Protein AF-K1QU41-F1 (afdb_monomer_lite)

Structure (mmCIF, N/CA/C/O backbone):
data_AF-K1QU41-F1
#
_entry.id   AF-K1QU41-F1
#
loop_
_atom_site.group_PDB
_atom_site.id
_atom_site.type_symbol
_atom_site.label_atom_id
_atom_site.label_alt_id
_atom_site.label_comp_id
_atom_site.label_asym_id
_atom_site.label_entity_id
_atom_site.label_seq_id
_atom_site.pdbx_PDB_ins_code
_atom_site.Cartn_x
_atom_site.Cartn_y
_atom_site.Cartn_z
_atom_site.occupancy
_atom_site.B_iso_or_equiv
_atom_site.auth_seq_id
_atom_site.auth_comp_id
_atom_site.auth_asym_id
_atom_site.auth_atom_id
_atom_site.pdbx_PDB_model_num
ATOM 1 N N . MET A 1 1 ? 0.276 20.789 6.785 1.00 64.00 1 MET A N 1
ATOM 2 C CA . MET A 1 1 ? -0.436 20.875 5.484 1.00 64.00 1 MET A CA 1
ATOM 3 C C . MET A 1 1 ? -1.407 19.709 5.267 1.00 64.00 1 MET A C 1
ATOM 5 O O . MET A 1 1 ? -2.580 19.974 5.054 1.00 64.00 1 MET A O 1
ATOM 9 N N . PHE A 1 2 ? -0.975 18.443 5.368 1.00 81.50 2 PHE A N 1
ATOM 10 C CA . PHE A 1 2 ? -1.852 17.277 5.140 1.00 81.50 2 PHE A CA 1
ATOM 11 C C . PHE A 1 2 ? -2.990 17.113 6.156 1.00 81.50 2 PHE A C 1
ATOM 13 O O . PHE A 1 2 ? -4.120 16.889 5.744 1.00 81.50 2 PHE A O 1
ATOM 20 N N . ALA A 1 3 ? -2.728 17.302 7.455 1.00 82.81 3 ALA A N 1
ATOM 21 C CA . ALA A 1 3 ? -3.775 17.248 8.484 1.00 82.81 3 ALA A CA 1
ATOM 22 C C . ALA A 1 3 ? -4.926 18.229 8.196 1.00 82.81 3 ALA A C 1
ATOM 24 O O . ALA A 1 3 ? -6.091 17.879 8.346 1.00 82.81 3 ALA A O 1
ATOM 25 N N . LYS A 1 4 ? -4.600 19.438 7.717 1.00 87.44 4 LYS A N 1
ATOM 26 C CA . LYS A 1 4 ? -5.598 20.438 7.320 1.00 87.44 4 LYS A CA 1
ATOM 27 C C . LYS A 1 4 ? -6.462 19.930 6.163 1.00 87.44 4 LYS A C 1
ATOM 29 O O . LYS A 1 4 ? -7.673 19.988 6.280 1.00 87.44 4 LYS A O 1
ATOM 34 N N . LYS A 1 5 ? -5.848 19.363 5.115 1.00 90.12 5 LYS A N 1
ATOM 35 C CA . LYS A 1 5 ? -6.574 18.776 3.974 1.00 90.12 5 LYS A CA 1
ATOM 36 C C . LYS A 1 5 ? -7.499 17.630 4.378 1.00 90.12 5 LYS A C 1
ATOM 38 O O . LYS A 1 5 ? -8.619 17.559 3.897 1.00 90.12 5 LYS A O 1
ATOM 43 N N . LEU A 1 6 ? -7.055 16.740 5.266 1.00 91.50 6 LEU A N 1
ATOM 44 C CA . LEU A 1 6 ? -7.913 15.657 5.766 1.00 91.50 6 LEU A CA 1
ATOM 45 C C . LEU A 1 6 ? -9.138 16.215 6.503 1.00 91.50 6 LEU A C 1
ATOM 47 O O . LEU A 1 6 ? -10.245 15.717 6.320 1.00 91.50 6 LEU A O 1
ATOM 51 N N . ASN A 1 7 ? -8.952 17.296 7.262 1.00 94.06 7 ASN A N 1
ATOM 52 C CA . ASN A 1 7 ? -10.031 17.969 7.979 1.00 94.06 7 ASN A CA 1
ATOM 53 C C . ASN A 1 7 ? -10.948 18.838 7.093 1.00 94.06 7 ASN A C 1
ATOM 55 O O . ASN A 1 7 ? -11.958 19.329 7.588 1.00 94.06 7 ASN A O 1
ATOM 59 N N . GLU A 1 8 ? -10.648 19.027 5.800 1.00 93.81 8 GLU A N 1
ATOM 60 C CA . GLU A 1 8 ? -11.512 19.801 4.889 1.00 93.81 8 GLU A CA 1
ATOM 61 C C . GLU A 1 8 ? -12.852 19.096 4.620 1.00 93.81 8 GLU A C 1
ATOM 63 O O . GLU A 1 8 ? -13.856 19.776 4.426 1.00 93.81 8 GLU A O 1
ATOM 68 N N . ARG A 1 9 ? -12.894 17.752 4.635 1.00 91.19 9 ARG A N 1
ATOM 69 C CA . ARG A 1 9 ? -14.149 16.990 4.464 1.00 91.19 9 ARG A CA 1
ATOM 70 C C . ARG A 1 9 ? -15.004 17.028 5.733 1.00 91.19 9 ARG A C 1
ATOM 72 O O . ARG A 1 9 ? -16.208 17.242 5.652 1.00 91.19 9 ARG A O 1
ATOM 79 N N . PHE A 1 10 ? -14.388 16.787 6.888 1.00 94.31 10 PHE A N 1
ATOM 80 C CA . PHE A 1 10 ? -15.000 16.897 8.212 1.00 94.31 10 PHE A CA 1
ATOM 81 C C . PHE A 1 10 ? -13.906 17.024 9.281 1.00 94.31 10 PHE A C 1
ATOM 83 O O . PHE A 1 10 ? -12.798 16.505 9.127 1.00 94.31 10 PHE A O 1
ATOM 90 N N . ASP A 1 11 ? -14.229 17.700 10.379 1.00 95.44 11 ASP A N 1
ATOM 91 C CA . ASP A 1 11 ? -13.316 17.909 11.504 1.00 95.44 11 ASP A CA 1
ATOM 92 C C . ASP A 1 11 ? -13.184 16.623 12.337 1.00 95.44 11 ASP A C 1
ATOM 94 O O . ASP A 1 11 ? -14.106 16.222 13.046 1.00 95.44 11 ASP A O 1
ATOM 98 N N . HIS A 1 12 ? -12.031 15.964 12.259 1.00 96.44 12 HIS A N 1
ATOM 99 C CA . HIS A 1 12 ? -11.782 14.682 12.912 1.00 96.44 12 HIS A CA 1
ATOM 100 C C . HIS A 1 12 ? -11.822 14.790 14.439 1.00 96.44 12 HIS A C 1
ATOM 102 O O . HIS A 1 12 ? -12.165 13.808 15.096 1.00 96.44 12 HIS A O 1
ATOM 108 N N . ALA A 1 13 ? -11.511 15.953 15.022 1.00 95.19 13 ALA A N 1
ATOM 109 C CA . ALA A 1 13 ? -11.584 16.141 16.469 1.00 95.19 13 ALA A CA 1
ATOM 110 C C . ALA A 1 13 ? -13.043 16.193 16.937 1.00 95.19 13 ALA A C 1
ATOM 112 O O . ALA A 1 13 ? -13.399 15.524 17.905 1.00 95.19 13 ALA A O 1
ATOM 113 N N . LYS A 1 14 ? -13.913 16.899 16.200 1.00 95.69 14 LYS A N 1
ATOM 114 C CA . LYS A 1 14 ? -15.359 16.946 16.494 1.00 95.69 14 LYS A CA 1
ATOM 115 C C . LYS A 1 14 ? -16.046 15.588 16.365 1.00 95.69 14 LYS A C 1
ATOM 117 O O . LYS A 1 14 ? -17.037 15.347 17.040 1.00 95.69 14 LYS A O 1
ATOM 122 N N . TYR A 1 15 ? -15.524 14.721 15.502 1.00 96.50 15 TYR A N 1
ATOM 123 C CA . TYR A 1 15 ? -16.049 13.374 15.268 1.00 96.50 15 TYR A CA 1
ATOM 124 C C . TYR A 1 15 ? -15.383 12.305 16.152 1.00 96.50 15 TYR A C 1
ATOM 126 O O . TYR A 1 15 ? -15.644 11.120 15.959 1.00 96.50 15 TYR A O 1
ATOM 134 N N . SER A 1 16 ? -14.517 12.695 17.098 1.00 95.19 16 SER A N 1
ATOM 135 C CA . SER A 1 16 ? -13.773 11.772 17.974 1.00 95.19 16 SER A CA 1
ATOM 136 C C . SER A 1 16 ? -12.881 10.769 17.218 1.00 95.19 16 SER A C 1
ATOM 138 O O . SER A 1 16 ? -12.652 9.658 17.683 1.00 95.19 16 SER A O 1
ATOM 140 N N . LEU A 1 17 ? -12.360 11.158 16.049 1.00 95.62 17 LEU A N 1
ATOM 141 C CA . LEU A 1 17 ? -11.517 10.331 15.170 1.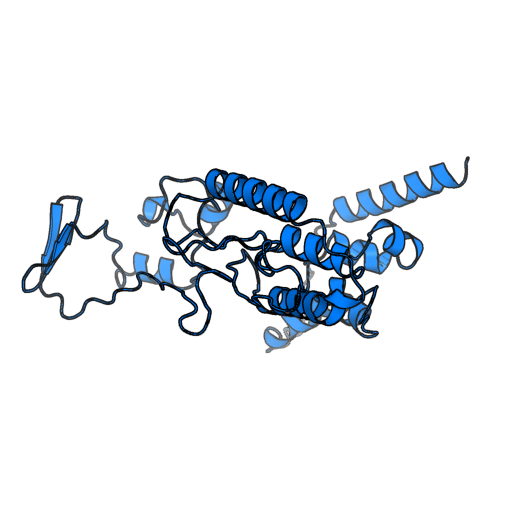00 95.62 17 LEU A CA 1
ATOM 142 C C . LEU A 1 17 ? -10.071 10.837 15.046 1.00 95.62 17 LEU A C 1
ATOM 144 O O . LEU A 1 17 ? -9.269 10.224 14.343 1.00 95.62 17 LEU A O 1
ATOM 148 N N . GLN A 1 18 ? -9.728 11.967 15.669 1.00 94.50 18 GLN A N 1
ATOM 149 C CA . GLN A 1 18 ? -8.396 12.563 15.564 1.00 94.50 18 GLN A CA 1
ATOM 150 C C . GLN A 1 18 ? -7.341 11.657 16.231 1.00 94.50 18 GLN A C 1
ATOM 152 O O . GLN A 1 18 ? -7.378 11.492 17.451 1.00 94.50 18 GLN A O 1
ATOM 157 N N . PRO A 1 19 ? -6.371 11.100 15.478 1.00 92.50 19 PRO A N 1
ATOM 158 C CA . PRO A 1 19 ? -5.297 10.317 16.076 1.00 92.50 19 PRO A CA 1
ATOM 159 C C . PRO A 1 19 ? -4.323 11.203 16.860 1.00 92.50 19 PRO A C 1
ATOM 161 O O . PRO A 1 19 ? -4.157 12.390 16.558 1.00 92.50 19 PRO A O 1
ATOM 164 N N . ASN A 1 20 ? -3.617 10.587 17.811 1.00 90.94 20 ASN A N 1
ATOM 165 C CA . ASN A 1 20 ? -2.523 11.190 18.582 1.00 90.94 20 ASN A CA 1
ATOM 166 C C . ASN A 1 20 ? -1.149 11.094 17.883 1.00 90.94 20 ASN A C 1
ATOM 168 O O . ASN A 1 20 ? -0.126 11.425 18.476 1.00 90.94 20 ASN A O 1
ATOM 172 N N . PHE A 1 21 ? -1.119 10.652 16.626 1.00 90.31 21 PHE A N 1
ATOM 173 C CA . PHE A 1 21 ? 0.076 10.546 15.794 1.00 90.31 21 PHE A CA 1
ATOM 174 C C . PHE A 1 21 ? -0.102 11.321 14.476 1.00 90.31 21 PHE A C 1
ATOM 176 O O . PHE A 1 21 ? -1.233 11.612 14.069 1.00 90.31 21 PHE A O 1
ATOM 183 N N . PRO A 1 22 ? 0.995 11.670 13.779 1.00 89.44 22 PRO A N 1
ATOM 184 C CA . PRO A 1 22 ? 0.923 12.415 12.527 1.00 89.44 22 PRO A CA 1
ATOM 185 C C . PRO A 1 22 ? 0.156 11.670 11.417 1.00 89.44 22 PRO A C 1
ATOM 187 O O . PRO A 1 22 ? 0.167 10.437 11.363 1.00 89.44 22 PRO A O 1
ATOM 190 N N . PRO A 1 23 ? -0.465 12.393 10.464 1.00 87.31 23 PRO A N 1
ATOM 191 C CA . PRO A 1 23 ? -1.052 11.772 9.280 1.00 87.31 23 PRO A CA 1
ATOM 192 C C . PRO A 1 23 ? -0.052 10.878 8.539 1.00 87.31 23 PRO A C 1
ATOM 194 O O . PRO A 1 23 ? 1.110 11.245 8.384 1.00 87.31 23 PRO A O 1
ATOM 197 N N . PHE A 1 24 ? -0.532 9.741 8.030 1.00 84.69 24 PHE A N 1
ATOM 198 C CA . PHE A 1 24 ? 0.249 8.736 7.290 1.00 84.69 24 PHE A CA 1
ATOM 199 C C . PHE A 1 24 ? 1.318 7.975 8.090 1.00 84.69 24 PHE A C 1
ATOM 201 O O . PHE A 1 24 ? 2.000 7.132 7.510 1.00 84.69 24 PHE A O 1
ATOM 208 N N . SER A 1 25 ? 1.411 8.175 9.410 1.00 87.94 25 SER A N 1
ATOM 209 C CA . SER A 1 25 ? 2.101 7.237 10.314 1.00 87.94 25 SER A CA 1
ATOM 210 C C . SER A 1 25 ? 1.285 5.963 10.590 1.00 87.94 25 SER A C 1
ATOM 212 O O . SER A 1 25 ? 1.736 5.052 11.275 1.00 87.94 25 SER A O 1
ATOM 214 N N . SER A 1 26 ? 0.080 5.878 10.033 1.00 88.56 26 SER A N 1
ATOM 215 C CA . SER A 1 26 ? -0.764 4.688 9.951 1.00 88.56 26 SER A CA 1
ATOM 216 C C . SER A 1 26 ? -1.559 4.755 8.644 1.00 88.56 26 SER A C 1
ATOM 218 O O . SER A 1 26 ? -1.725 5.841 8.071 1.00 88.56 26 SER A O 1
ATOM 220 N N . HIS A 1 27 ? -2.050 3.614 8.159 1.00 88.38 27 HIS A N 1
ATOM 221 C CA . HIS A 1 27 ? -2.910 3.593 6.978 1.00 88.38 27 HIS A CA 1
ATOM 222 C C . HIS A 1 27 ? -4.232 4.326 7.253 1.00 88.38 27 HIS A C 1
ATOM 224 O O . HIS A 1 27 ? -4.910 4.010 8.235 1.00 88.38 27 HIS A O 1
ATOM 230 N N . PRO A 1 28 ? -4.637 5.280 6.393 1.00 90.38 28 PRO A N 1
ATOM 231 C CA . PRO A 1 28 ? -5.931 5.928 6.533 1.00 90.38 28 PRO A CA 1
ATOM 232 C C . PRO A 1 28 ? -7.062 4.938 6.237 1.00 90.38 28 PRO A C 1
ATOM 234 O O . PRO A 1 28 ? -6.938 4.064 5.378 1.00 90.38 28 PRO A O 1
ATOM 237 N N . THR A 1 29 ? -8.189 5.112 6.923 1.00 92.06 29 THR A N 1
ATOM 238 C CA . THR A 1 29 ? -9.423 4.389 6.596 1.00 92.06 29 THR A CA 1
ATOM 239 C C . THR A 1 29 ? -10.115 5.086 5.431 1.00 92.06 29 THR A C 1
ATOM 241 O O . THR A 1 29 ? -10.298 6.302 5.459 1.00 92.06 29 THR A O 1
ATOM 244 N N . ILE A 1 30 ? -10.509 4.320 4.415 1.00 92.88 30 ILE A N 1
ATOM 245 C CA . ILE A 1 30 ? -11.271 4.817 3.268 1.00 92.88 30 ILE A CA 1
ATOM 246 C C . ILE A 1 30 ? -12.718 4.364 3.441 1.00 92.88 30 ILE A C 1
ATOM 248 O O . ILE A 1 30 ? -13.012 3.174 3.346 1.00 92.88 30 ILE A O 1
ATOM 252 N N . ASN A 1 31 ? -13.605 5.305 3.759 1.00 96.06 31 ASN A N 1
ATOM 253 C CA . ASN A 1 31 ? -15.030 5.049 3.927 1.00 96.06 31 ASN A CA 1
ATOM 254 C C . ASN A 1 31 ? -15.815 6.336 3.646 1.00 96.06 31 ASN A C 1
ATOM 256 O O . ASN A 1 31 ? -15.535 7.371 4.254 1.00 96.06 31 ASN A O 1
ATOM 260 N N . ASP A 1 32 ? -16.777 6.273 2.726 1.00 96.38 32 ASP A N 1
ATOM 261 C CA . ASP A 1 32 ? -17.542 7.452 2.319 1.00 96.38 32 ASP A CA 1
ATOM 262 C C . ASP A 1 32 ? -18.729 7.772 3.231 1.00 96.38 32 ASP A C 1
ATOM 264 O O . ASP A 1 32 ? -19.139 8.934 3.312 1.00 96.38 32 ASP A O 1
ATOM 268 N N . ASP A 1 33 ? -19.218 6.775 3.967 1.00 97.12 33 ASP A N 1
ATOM 269 C CA . ASP A 1 33 ? -20.430 6.866 4.776 1.00 97.12 33 ASP A CA 1
ATOM 270 C C . ASP A 1 33 ? -20.147 7.152 6.250 1.00 97.12 33 ASP A C 1
ATOM 272 O O . ASP A 1 33 ? -20.996 7.721 6.935 1.00 97.12 33 ASP A O 1
ATOM 276 N N . LEU A 1 34 ? -18.968 6.777 6.756 1.00 96.75 34 LEU A N 1
ATOM 277 C CA . LEU A 1 34 ? -18.646 6.819 8.185 1.00 96.75 34 LEU A CA 1
ATOM 278 C C . LEU A 1 34 ? -18.975 8.173 8.843 1.00 96.75 34 LEU A C 1
ATOM 280 O O . LEU A 1 34 ? -19.680 8.156 9.854 1.00 96.75 34 LEU A O 1
ATOM 284 N N . PRO A 1 35 ? -18.579 9.341 8.293 1.00 96.44 35 PRO A N 1
ATOM 285 C CA . PRO A 1 35 ? -18.944 10.624 8.895 1.00 96.44 35 PRO A CA 1
ATOM 286 C C . PRO A 1 35 ? -20.466 10.820 8.970 1.00 96.44 35 PRO A C 1
ATOM 288 O O . PRO A 1 35 ? -20.994 11.192 10.016 1.00 96.44 35 PRO A O 1
ATOM 291 N N . ASN A 1 36 ? -21.197 10.480 7.904 1.00 97.12 36 ASN A N 1
ATOM 292 C CA . ASN A 1 36 ? -22.656 10.605 7.869 1.00 97.12 36 ASN A CA 1
ATOM 293 C C . ASN A 1 36 ? -23.336 9.686 8.894 1.00 97.12 36 ASN A C 1
ATOM 295 O O . ASN A 1 36 ? -24.328 10.069 9.511 1.00 97.12 36 ASN A O 1
ATOM 299 N N . ARG A 1 37 ? -22.792 8.484 9.111 1.00 98.06 37 ARG A N 1
ATOM 300 C CA . ARG A 1 37 ? -23.313 7.527 10.099 1.00 98.06 37 ARG A CA 1
ATOM 301 C C . ARG A 1 37 ? -23.027 7.956 11.540 1.00 98.06 37 ARG A C 1
ATOM 303 O O . ARG A 1 37 ? -23.833 7.646 12.417 1.00 98.06 37 ARG A O 1
ATOM 310 N N . ILE A 1 38 ? -21.931 8.681 11.777 1.00 98.00 38 ILE A N 1
ATOM 311 C CA . ILE A 1 38 ? -21.617 9.267 13.088 1.00 98.00 38 ILE A CA 1
ATOM 312 C C . ILE A 1 38 ? -22.579 10.415 13.403 1.00 98.00 38 ILE A C 1
ATOM 314 O O . ILE A 1 38 ? -23.226 10.399 14.447 1.00 98.00 38 ILE A O 1
ATOM 318 N N . ILE A 1 39 ? -22.730 11.388 12.496 1.00 96.75 39 ILE A N 1
ATOM 319 C CA . ILE A 1 39 ? -23.550 12.581 12.768 1.00 96.75 39 ILE A CA 1
ATOM 320 C C . ILE A 1 39 ? -25.044 12.259 12.921 1.00 96.75 39 ILE A C 1
ATOM 322 O O . ILE A 1 39 ? -25.728 12.917 13.699 1.00 96.75 39 ILE A O 1
ATOM 326 N N . CYS A 1 40 ? -25.559 11.226 12.242 1.00 97.44 40 CYS A N 1
ATOM 327 C CA . CYS A 1 40 ? -26.944 10.780 12.427 1.00 97.44 40 CYS A CA 1
ATOM 328 C C . CYS A 1 40 ? -27.146 9.849 13.638 1.00 97.44 40 CYS A C 1
ATOM 330 O O . CYS A 1 40 ? -28.253 9.363 13.856 1.00 97.44 40 CYS A O 1
ATOM 332 N N . GLY A 1 41 ? -26.090 9.565 14.410 1.00 97.25 41 GLY A N 1
ATOM 333 C CA . GLY A 1 41 ? -26.151 8.765 15.635 1.00 97.25 41 GLY A CA 1
ATOM 334 C C . GLY A 1 41 ? -26.241 7.250 15.430 1.00 97.25 41 GLY A C 1
ATOM 335 O O . GLY A 1 41 ? -26.345 6.521 16.414 1.00 97.25 41 GLY A O 1
ATOM 336 N N . SER A 1 42 ? -26.173 6.760 14.185 1.00 98.06 42 SER A N 1
ATOM 337 C CA . SER A 1 42 ? -26.173 5.316 13.888 1.00 98.06 42 SER A CA 1
ATOM 338 C C . SER A 1 42 ? -24.865 4.625 14.285 1.00 98.06 42 SER A C 1
ATOM 340 O O . SER A 1 42 ? -24.858 3.424 14.528 1.00 98.06 42 SER A O 1
ATOM 342 N N . ILE A 1 43 ? -23.754 5.365 14.320 1.00 97.88 43 ILE A N 1
ATOM 343 C CA . ILE A 1 43 ? -22.458 4.902 14.823 1.00 97.88 43 ILE A CA 1
ATOM 344 C C . ILE A 1 43 ? -22.018 5.859 15.924 1.00 97.88 43 ILE A C 1
ATOM 346 O O . ILE A 1 43 ? -21.924 7.063 15.704 1.00 97.88 43 ILE A O 1
ATOM 350 N N . LYS A 1 44 ? -21.703 5.320 17.101 1.00 96.50 44 LYS A N 1
ATOM 351 C CA . LYS A 1 44 ? -21.107 6.078 18.204 1.00 96.50 44 LYS A CA 1
ATOM 352 C C . LYS A 1 44 ? -19.665 5.617 18.379 1.00 96.50 44 LYS A C 1
ATOM 354 O O . LYS A 1 44 ? -19.424 4.437 18.619 1.00 96.50 44 LYS A O 1
ATOM 359 N N . ILE A 1 45 ? -18.716 6.537 18.233 1.00 96.62 45 ILE A N 1
ATOM 360 C CA . ILE A 1 45 ? -17.297 6.248 18.461 1.00 96.62 45 ILE A CA 1
ATOM 361 C C . ILE A 1 45 ? -17.053 6.140 19.970 1.00 96.62 45 ILE A C 1
ATOM 363 O O . ILE A 1 45 ? -17.569 6.947 20.743 1.00 96.62 45 ILE A O 1
ATOM 367 N N . LYS A 1 46 ? -16.288 5.129 20.381 1.00 96.06 46 LYS A N 1
ATOM 368 C CA . LYS A 1 46 ? -15.933 4.844 21.776 1.00 96.06 46 LYS A CA 1
ATOM 369 C C . LYS A 1 46 ? -14.417 4.639 21.896 1.00 96.06 46 LYS A C 1
ATOM 371 O O . LYS A 1 46 ? -13.798 4.259 20.897 1.00 96.06 46 LYS A O 1
ATOM 376 N N . PRO A 1 47 ? -13.812 4.896 23.071 1.00 95.50 47 PRO A N 1
ATOM 377 C CA . PRO A 1 47 ? -12.408 4.572 23.310 1.00 95.50 47 PRO A CA 1
ATOM 378 C C . PRO A 1 47 ? -12.202 3.052 23.399 1.00 95.50 47 PRO A C 1
ATOM 380 O O . PRO A 1 47 ? -13.122 2.270 23.148 1.00 95.50 47 PRO A O 1
ATOM 383 N N . ASN A 1 48 ? -10.984 2.611 23.719 1.00 96.12 48 ASN A N 1
ATOM 384 C CA . ASN A 1 48 ? -10.702 1.181 23.802 1.00 96.12 48 ASN A CA 1
ATOM 385 C C . ASN A 1 48 ? -11.544 0.504 24.893 1.00 96.12 48 ASN A C 1
ATOM 387 O O . ASN A 1 48 ? -11.914 1.101 25.909 1.00 96.12 48 ASN A O 1
ATOM 391 N N . VAL A 1 49 ? -11.810 -0.781 24.674 1.00 97.50 49 VAL A N 1
ATOM 392 C CA . VAL A 1 49 ? -12.485 -1.644 25.641 1.00 97.50 49 VAL A CA 1
ATOM 393 C C . VAL A 1 49 ? -11.528 -1.981 26.779 1.00 97.50 49 VAL A C 1
ATOM 395 O O . VAL A 1 49 ? -10.452 -2.524 26.539 1.00 97.50 49 VAL A O 1
ATOM 398 N N . LYS A 1 50 ? -11.951 -1.721 28.017 1.00 97.81 50 LYS A N 1
ATOM 399 C CA . LYS A 1 50 ? -11.228 -2.111 29.231 1.00 97.81 50 LYS A CA 1
ATOM 400 C C . LYS A 1 50 ? -11.584 -3.531 29.663 1.00 97.81 50 LYS A C 1
ATOM 402 O O . LYS A 1 50 ? -10.694 -4.315 29.980 1.00 97.81 50 LYS A O 1
ATOM 407 N N . LYS A 1 51 ? -12.876 -3.881 29.675 1.00 97.19 51 LYS A N 1
ATOM 408 C CA . LYS A 1 51 ? -13.348 -5.263 29.878 1.00 97.19 51 LYS A CA 1
ATOM 409 C C . LYS A 1 51 ? -14.764 -5.468 29.344 1.00 97.19 51 LYS A C 1
ATOM 411 O O . LYS A 1 51 ? -15.572 -4.544 29.320 1.00 97.19 51 LYS A O 1
ATOM 416 N N . PHE A 1 52 ? -15.066 -6.714 29.000 1.00 97.75 52 PHE A N 1
ATOM 417 C CA . PHE A 1 52 ? -16.427 -7.173 28.737 1.00 97.75 52 PHE A CA 1
ATOM 418 C C . PHE A 1 52 ? -17.086 -7.632 30.042 1.00 97.75 52 PHE A C 1
ATOM 420 O O . PHE A 1 52 ? -16.426 -8.208 30.912 1.00 97.75 52 PHE A O 1
ATOM 427 N N . THR A 1 53 ? -18.383 -7.382 30.178 1.00 96.19 53 THR A N 1
ATOM 428 C CA . THR A 1 53 ? -19.233 -7.985 31.209 1.00 96.19 53 THR A CA 1
ATOM 429 C C . THR A 1 53 ? -20.114 -9.058 30.567 1.00 96.19 53 THR A C 1
ATOM 431 O O . THR A 1 53 ? -19.894 -9.455 29.424 1.00 96.19 53 THR A O 1
ATOM 434 N N . LYS A 1 54 ? -21.097 -9.578 31.308 1.00 95.94 54 LYS A N 1
ATOM 435 C CA . LYS A 1 54 ? -22.010 -10.599 30.783 1.00 95.94 54 LYS A CA 1
ATOM 436 C C . LYS A 1 54 ? -22.876 -10.076 29.627 1.00 95.94 54 LYS A C 1
ATOM 438 O O . LYS A 1 54 ? -23.212 -10.855 28.744 1.00 95.94 54 LYS A O 1
ATOM 443 N N . THR A 1 55 ? -23.237 -8.798 29.664 1.00 96.81 55 THR A N 1
ATOM 444 C CA . THR A 1 55 ? -24.202 -8.161 28.750 1.00 96.81 55 THR A CA 1
ATOM 445 C C . THR A 1 55 ? -23.691 -6.844 28.165 1.00 96.81 55 THR A C 1
ATOM 447 O O . THR A 1 55 ? -24.344 -6.275 27.302 1.00 96.81 55 THR A O 1
ATOM 450 N N . GLY A 1 56 ? -22.513 -6.370 28.579 1.00 97.06 56 GLY A N 1
ATOM 451 C CA . GLY A 1 56 ? -22.028 -5.036 28.242 1.00 97.06 56 GLY A CA 1
ATOM 452 C C . GLY A 1 56 ? -20.508 -4.905 28.186 1.00 97.06 56 GLY A C 1
ATOM 453 O O . GLY A 1 56 ? -19.755 -5.885 28.193 1.00 97.06 56 GLY A O 1
ATOM 454 N N . VAL A 1 57 ? -20.048 -3.658 28.126 1.00 98.00 57 VAL A N 1
ATOM 455 C CA . VAL A 1 57 ? -18.647 -3.267 27.947 1.00 98.00 57 VAL A CA 1
ATOM 456 C C . VAL A 1 57 ? -18.315 -2.072 28.836 1.00 98.00 57 VAL A C 1
ATOM 458 O O . VAL A 1 57 ? -18.994 -1.050 28.789 1.00 98.00 57 VAL A O 1
ATOM 461 N N . GLU A 1 58 ? -17.229 -2.179 29.604 1.00 97.88 58 GLU A N 1
ATOM 462 C CA . GLU A 1 58 ? -16.573 -1.039 30.258 1.00 97.88 58 GLU A CA 1
ATOM 463 C C . GLU A 1 58 ? -15.429 -0.541 29.364 1.00 97.88 58 GLU A C 1
ATOM 465 O O . GLU A 1 58 ? -14.591 -1.333 28.915 1.00 97.88 58 GLU A O 1
ATOM 470 N N . PHE A 1 59 ? -15.379 0.766 29.119 1.00 98.00 59 PHE A N 1
ATOM 471 C CA . PHE A 1 59 ? -14.360 1.431 28.307 1.00 98.00 59 PHE A CA 1
ATOM 472 C C . PHE A 1 59 ? -13.254 2.059 29.173 1.00 98.00 59 PHE A C 1
ATOM 474 O O . PHE A 1 59 ? -13.397 2.219 30.386 1.00 98.00 59 PHE A O 1
ATOM 481 N N . GLU A 1 60 ? -12.117 2.401 28.562 1.00 97.25 60 GLU A N 1
ATOM 482 C CA . GLU A 1 60 ? -10.951 2.962 29.272 1.00 97.25 60 GLU A CA 1
ATOM 483 C C . GLU A 1 60 ? -11.208 4.322 29.940 1.00 97.25 60 GLU A C 1
ATOM 485 O O . GLU A 1 60 ? -10.560 4.640 30.935 1.00 97.25 60 GLU A O 1
ATOM 490 N N . ASP A 1 61 ? -12.164 5.104 29.440 1.00 95.94 61 ASP A N 1
ATOM 491 C CA . ASP A 1 61 ? -12.582 6.383 30.029 1.00 95.94 61 ASP A CA 1
ATOM 492 C C . ASP A 1 61 ? -13.559 6.222 31.210 1.00 95.94 61 ASP A C 1
ATOM 494 O O . ASP A 1 61 ? -13.995 7.212 31.796 1.00 95.94 61 ASP A O 1
ATOM 498 N N . GLY A 1 62 ? -13.896 4.979 31.574 1.00 95.88 62 GLY A N 1
ATOM 499 C CA . GLY A 1 62 ? -14.850 4.648 32.630 1.00 95.88 62 GLY A CA 1
ATOM 500 C C . GLY A 1 62 ? -16.310 4.622 32.175 1.00 95.88 62 GLY A C 1
ATOM 501 O O . GLY A 1 62 ? -17.177 4.310 32.992 1.00 95.88 62 GLY A O 1
ATOM 502 N N . ALA A 1 63 ? -16.605 4.911 30.902 1.00 96.00 63 ALA A N 1
ATOM 503 C CA . ALA A 1 63 ? -17.950 4.744 30.367 1.00 96.00 63 ALA A CA 1
ATOM 504 C C . ALA A 1 63 ? -18.350 3.259 30.333 1.00 96.00 63 ALA A C 1
ATOM 506 O O . ALA A 1 63 ? -17.511 2.368 30.176 1.00 96.00 63 ALA A O 1
ATOM 507 N N . PHE A 1 64 ? -19.651 3.001 30.434 1.00 97.25 64 PHE A N 1
ATOM 508 C CA . PHE A 1 64 ? -20.229 1.663 30.363 1.00 97.25 64 PHE A CA 1
ATOM 509 C C . PHE A 1 64 ? -21.412 1.658 29.394 1.00 97.25 64 PHE A C 1
ATOM 511 O O . PHE A 1 64 ? -22.209 2.595 29.394 1.00 97.25 64 PHE A O 1
ATOM 518 N N . GLU A 1 65 ? -21.511 0.620 28.569 1.00 97.06 65 GLU A N 1
ATOM 519 C CA . GLU A 1 65 ? -22.666 0.351 27.705 1.00 97.06 65 GLU A CA 1
ATOM 520 C C . GLU A 1 65 ? -23.139 -1.080 27.976 1.00 97.06 65 GLU A C 1
ATOM 522 O O . GLU A 1 65 ? -22.320 -2.002 27.992 1.00 97.06 65 GLU A O 1
ATOM 527 N N . ASP A 1 66 ? -24.438 -1.248 28.208 1.00 96.50 66 ASP A N 1
ATOM 528 C CA . ASP A 1 66 ? -25.082 -2.543 28.460 1.00 96.50 66 ASP A CA 1
ATOM 529 C C . ASP A 1 66 ? -25.909 -2.989 27.246 1.00 96.50 66 ASP A C 1
ATOM 531 O O . ASP A 1 66 ? -25.970 -2.277 26.241 1.00 96.50 66 ASP A O 1
ATOM 535 N N . ASP A 1 67 ? -26.541 -4.157 27.349 1.00 96.69 67 ASP A N 1
ATOM 536 C CA . ASP A 1 67 ? -27.448 -4.714 26.337 1.00 96.69 67 ASP A CA 1
ATOM 537 C C . ASP A 1 67 ? -26.795 -4.847 24.944 1.00 96.69 67 ASP A C 1
ATOM 539 O O . ASP A 1 67 ? -27.369 -4.517 23.906 1.00 96.69 67 ASP A O 1
ATOM 543 N N . ILE A 1 68 ? -25.551 -5.332 24.919 1.00 97.12 68 ILE A N 1
ATOM 544 C CA . ILE A 1 68 ? -24.787 -5.584 23.696 1.00 97.12 68 ILE A CA 1
ATOM 545 C C . ILE A 1 68 ? -25.019 -7.025 23.233 1.00 97.12 68 ILE A C 1
ATOM 547 O O . ILE A 1 68 ? -24.499 -7.975 23.818 1.00 97.12 68 ILE A O 1
ATOM 551 N N . ASP A 1 69 ? -25.734 -7.181 22.118 1.00 97.19 69 ASP A N 1
ATOM 552 C CA . ASP A 1 69 ? -26.062 -8.497 21.549 1.00 97.19 69 ASP A CA 1
ATOM 553 C C . ASP A 1 69 ? -24.880 -9.180 20.846 1.00 97.19 69 ASP A C 1
ATOM 555 O O . ASP A 1 69 ? -24.796 -10.408 20.782 1.00 97.19 69 ASP A O 1
ATOM 559 N N . ALA A 1 70 ? -23.977 -8.392 20.253 1.00 96.81 70 ALA A N 1
ATOM 560 C CA . ALA A 1 70 ? -22.912 -8.907 19.402 1.00 96.81 70 ALA A CA 1
ATOM 561 C C . ALA A 1 70 ? -21.635 -8.066 19.479 1.00 96.81 70 ALA A C 1
ATOM 563 O O . ALA A 1 70 ? -21.665 -6.836 19.498 1.00 96.81 70 ALA A O 1
ATOM 564 N N . VAL A 1 71 ? -20.491 -8.754 19.424 1.00 96.44 71 VAL A N 1
ATOM 565 C CA . VAL A 1 71 ? -19.161 -8.143 19.336 1.00 96.44 71 VAL A CA 1
ATOM 566 C C . VAL A 1 71 ? -18.467 -8.642 18.074 1.00 96.44 71 VAL A C 1
ATOM 568 O O . VAL A 1 71 ? -18.286 -9.844 17.885 1.00 96.44 71 VAL A O 1
ATOM 571 N N . ILE A 1 72 ? -18.046 -7.713 17.213 1.00 97.44 72 ILE A N 1
ATOM 572 C CA . ILE A 1 72 ? -17.323 -8.018 15.972 1.00 97.44 72 ILE A CA 1
ATOM 573 C C . ILE A 1 72 ? -15.866 -7.579 16.127 1.00 97.44 72 ILE A C 1
ATOM 575 O O . ILE A 1 72 ? -15.555 -6.388 16.146 1.00 97.44 72 ILE A O 1
ATOM 579 N N . LEU A 1 73 ? -14.953 -8.548 16.209 1.00 96.25 73 LEU A N 1
ATOM 580 C CA . LEU A 1 73 ? -13.519 -8.288 16.340 1.00 96.25 73 LEU A CA 1
ATOM 581 C C . LEU A 1 73 ? -12.874 -8.041 14.970 1.00 96.25 73 LEU A C 1
ATOM 583 O O . LEU A 1 73 ? -12.292 -8.935 14.361 1.00 96.25 73 LEU A O 1
ATOM 587 N N . ALA A 1 74 ? -12.929 -6.794 14.501 1.00 95.69 74 ALA A N 1
ATOM 588 C CA . ALA A 1 74 ? -12.224 -6.337 13.300 1.00 95.69 74 ALA A CA 1
ATOM 589 C C . ALA A 1 74 ? -10.734 -6.010 13.575 1.00 95.69 74 ALA A C 1
ATOM 591 O O . ALA A 1 74 ? -10.216 -4.977 13.149 1.00 95.69 74 ALA A O 1
ATOM 592 N N . THR A 1 75 ? -10.034 -6.878 14.317 1.00 92.69 75 THR A N 1
ATOM 593 C CA . THR A 1 75 ? -8.669 -6.646 14.841 1.00 92.69 75 THR A CA 1
ATOM 594 C C . THR A 1 75 ? -7.544 -6.987 13.855 1.00 92.69 75 THR A C 1
ATOM 596 O O . THR A 1 75 ? -6.365 -6.848 14.181 1.00 92.69 75 THR A O 1
ATOM 599 N N . GLY A 1 76 ? -7.893 -7.369 12.625 1.00 92.44 76 GLY A N 1
ATOM 600 C CA . GLY A 1 76 ? -6.948 -7.695 11.559 1.00 92.44 76 GLY A CA 1
ATOM 601 C C . GLY A 1 76 ? -6.559 -9.173 11.529 1.00 92.44 76 GLY A C 1
ATOM 602 O O . GLY A 1 76 ? -7.267 -10.031 12.047 1.00 92.44 76 GLY A O 1
ATOM 603 N N . TYR A 1 77 ? -5.431 -9.465 10.880 1.00 91.56 77 TYR A N 1
ATOM 604 C CA . TYR A 1 77 ? -4.969 -10.827 10.611 1.00 91.56 77 TYR A CA 1
ATOM 605 C C . TYR A 1 77 ? -3.506 -10.997 11.015 1.00 91.56 77 TYR A C 1
ATOM 607 O O . TYR A 1 77 ? -2.728 -10.041 11.007 1.00 91.56 77 TYR A O 1
ATOM 615 N N . ARG A 1 78 ? -3.138 -12.242 11.322 1.00 92.06 78 ARG A N 1
ATOM 616 C CA . ARG A 1 78 ? -1.747 -12.698 11.404 1.00 92.06 78 ARG A CA 1
ATOM 617 C C . ARG A 1 78 ? -1.426 -13.522 10.169 1.00 92.06 78 ARG A C 1
ATOM 619 O O . ARG A 1 78 ? -2.325 -14.131 9.590 1.00 92.06 78 ARG A O 1
ATOM 626 N N . PHE A 1 79 ? -0.158 -13.564 9.793 1.00 91.50 79 PHE A N 1
ATOM 627 C CA . PHE A 1 79 ? 0.298 -14.351 8.655 1.00 91.50 79 PHE A CA 1
ATOM 628 C C . PHE A 1 79 ? 1.396 -15.343 9.043 1.00 91.50 79 PHE A C 1
ATOM 630 O O . PHE A 1 79 ? 2.066 -15.184 10.060 1.00 91.50 79 PHE A O 1
ATOM 637 N N . GLY A 1 80 ? 1.576 -16.369 8.214 1.00 92.38 80 GLY A N 1
ATOM 638 C CA . GLY A 1 80 ? 2.613 -17.384 8.365 1.00 92.38 80 GLY A CA 1
ATOM 639 C C . GLY A 1 80 ? 2.623 -18.345 7.179 1.00 92.38 80 GLY A C 1
ATOM 640 O O . GLY A 1 80 ? 1.667 -18.390 6.403 1.00 92.38 80 GLY A O 1
ATOM 641 N N . PHE A 1 81 ? 3.700 -19.119 7.053 1.00 94.12 81 PHE A N 1
ATOM 642 C CA . PHE A 1 81 ? 3.903 -20.078 5.967 1.00 94.12 81 PHE A CA 1
ATOM 643 C C . PHE A 1 81 ? 4.075 -21.490 6.547 1.00 94.12 81 PHE A C 1
ATOM 645 O O . PHE A 1 81 ? 5.199 -21.968 6.650 1.00 94.12 81 PHE A O 1
ATOM 652 N N . PRO A 1 82 ? 2.987 -22.179 6.952 1.00 93.88 82 PRO A N 1
ATOM 653 C CA . PRO A 1 82 ? 3.078 -23.476 7.639 1.00 93.88 82 PRO A CA 1
ATOM 654 C C . PRO A 1 82 ? 3.657 -24.600 6.764 1.00 93.88 82 PRO A C 1
ATOM 656 O O . PRO A 1 82 ? 3.973 -25.671 7.265 1.00 93.88 82 PRO A O 1
ATOM 659 N N . PHE A 1 83 ? 3.768 -24.357 5.459 1.00 95.44 83 PHE A N 1
ATOM 660 C CA . PHE A 1 83 ? 4.338 -25.263 4.468 1.00 95.44 83 PHE A CA 1
ATOM 661 C C . PHE A 1 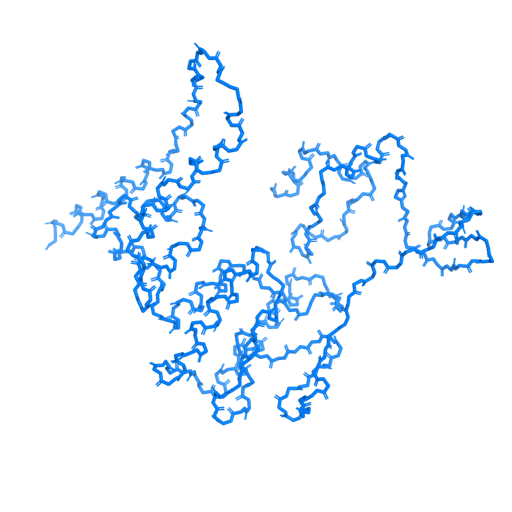83 ? 5.820 -24.980 4.162 1.00 95.44 83 PHE A C 1
ATOM 663 O O . PHE A 1 83 ? 6.409 -25.705 3.365 1.00 95.44 83 PHE A O 1
ATOM 670 N N . LEU A 1 84 ? 6.416 -23.926 4.737 1.00 95.31 84 LEU A N 1
ATOM 671 C CA . LEU A 1 84 ? 7.834 -23.599 4.573 1.00 95.31 84 LEU A CA 1
ATOM 672 C C . LEU A 1 84 ? 8.602 -23.885 5.858 1.00 95.31 84 LEU A C 1
ATOM 674 O O . LEU A 1 84 ? 8.117 -23.640 6.962 1.00 95.31 84 LEU A O 1
ATOM 678 N N . ASP A 1 85 ? 9.829 -24.373 5.694 1.00 94.19 85 ASP A N 1
ATOM 679 C CA . ASP A 1 85 ? 10.757 -24.515 6.806 1.00 94.19 85 ASP A CA 1
ATOM 680 C C . ASP A 1 85 ? 11.177 -23.131 7.329 1.00 94.19 85 ASP A C 1
ATOM 682 O O . ASP A 1 85 ? 11.469 -22.215 6.551 1.00 94.19 85 ASP A O 1
ATOM 686 N N . LYS A 1 86 ? 11.230 -22.986 8.657 1.00 93.06 86 LYS A N 1
ATOM 687 C CA . LYS A 1 86 ? 11.573 -21.719 9.319 1.00 93.06 86 LYS A CA 1
ATOM 688 C C . LYS A 1 86 ? 13.003 -21.261 9.029 1.00 93.06 86 LYS A C 1
ATOM 690 O O . LYS A 1 86 ? 13.279 -20.072 9.115 1.00 93.06 86 LYS A O 1
ATOM 695 N N . SER A 1 87 ? 13.903 -22.173 8.659 1.00 90.88 87 SER A N 1
ATOM 696 C CA . SER A 1 87 ? 15.255 -21.822 8.205 1.00 90.88 87 SER A CA 1
ATOM 697 C C . SER A 1 87 ? 15.269 -21.075 6.867 1.00 90.88 87 SER A C 1
ATOM 699 O O . SER A 1 87 ? 16.249 -20.399 6.565 1.00 90.88 87 SER A O 1
ATOM 701 N N . VAL A 1 88 ? 14.193 -21.166 6.072 1.00 92.19 88 VAL A N 1
ATOM 702 C CA . VAL A 1 88 ? 14.056 -20.458 4.791 1.00 92.19 88 VAL A CA 1
ATOM 703 C C . VAL A 1 88 ? 13.361 -19.116 4.994 1.00 92.19 88 VAL A C 1
ATOM 705 O O . VAL A 1 88 ? 13.858 -18.082 4.550 1.00 92.19 88 VAL A O 1
ATOM 708 N N . ILE A 1 89 ? 12.199 -19.132 5.649 1.00 93.56 89 ILE A N 1
ATOM 709 C CA . ILE A 1 89 ? 11.434 -17.940 6.014 1.00 93.56 89 ILE A CA 1
ATOM 710 C C . ILE A 1 89 ? 10.825 -18.180 7.390 1.00 93.56 89 ILE A C 1
ATOM 712 O O . ILE A 1 89 ? 9.963 -19.047 7.537 1.00 93.56 89 ILE A O 1
ATOM 716 N N . ASP A 1 90 ? 11.197 -17.352 8.364 1.00 92.00 90 ASP A N 1
ATOM 717 C CA . ASP A 1 90 ? 10.519 -17.304 9.656 1.00 92.00 90 ASP A CA 1
ATOM 718 C C . ASP A 1 90 ? 9.697 -16.021 9.795 1.00 92.00 90 ASP A C 1
ATOM 720 O O . ASP A 1 90 ? 10.108 -14.935 9.377 1.00 92.00 90 ASP A O 1
ATOM 724 N N . VAL A 1 91 ? 8.514 -16.158 10.390 1.00 92.44 91 VAL A N 1
ATOM 725 C CA . VAL A 1 91 ? 7.631 -15.035 10.704 1.00 92.44 91 VAL A CA 1
ATOM 726 C C . VAL A 1 91 ? 7.574 -14.888 12.212 1.00 92.44 91 VAL A C 1
ATOM 728 O O . VAL A 1 91 ? 6.887 -15.640 12.905 1.00 92.44 91 VAL A O 1
ATOM 731 N N . ILE A 1 92 ? 8.258 -13.869 12.721 1.00 89.06 92 ILE A N 1
ATOM 732 C CA . ILE A 1 92 ? 8.354 -13.596 14.154 1.00 89.06 92 ILE A CA 1
ATOM 733 C C . ILE A 1 92 ? 7.584 -12.313 14.445 1.00 89.06 92 ILE A C 1
ATOM 735 O O . ILE A 1 92 ? 7.846 -11.272 13.851 1.00 89.06 92 ILE A O 1
ATOM 739 N N . ASN A 1 93 ? 6.610 -12.369 15.358 1.00 87.19 93 ASN A N 1
ATOM 740 C CA . ASN A 1 93 ? 5.796 -11.209 15.752 1.00 87.19 93 ASN A CA 1
ATOM 741 C C . ASN A 1 93 ? 5.137 -10.480 14.565 1.00 87.19 93 ASN A C 1
ATOM 743 O O . ASN A 1 93 ? 5.095 -9.251 14.524 1.00 87.19 93 ASN A O 1
ATOM 747 N N . ASN A 1 94 ? 4.619 -11.248 13.597 1.00 88.81 94 ASN A N 1
ATOM 748 C CA . ASN A 1 94 ? 4.024 -10.733 12.359 1.00 88.81 94 ASN A CA 1
ATOM 749 C C . ASN A 1 94 ? 5.013 -9.920 11.499 1.00 88.81 94 ASN A C 1
ATOM 751 O O . ASN A 1 94 ? 4.579 -9.132 10.667 1.00 88.81 94 ASN A O 1
ATOM 755 N N . LYS A 1 95 ? 6.328 -10.072 11.704 1.00 88.81 95 LYS A N 1
ATOM 756 C CA . LYS A 1 95 ? 7.397 -9.460 10.906 1.00 88.81 95 LYS A CA 1
ATOM 757 C C . LYS A 1 95 ? 8.075 -10.523 10.053 1.00 88.81 95 LYS A C 1
ATOM 759 O O . LYS A 1 95 ? 8.180 -11.680 10.454 1.00 88.81 95 LYS A O 1
ATOM 764 N N . ILE A 1 96 ? 8.519 -10.104 8.877 1.00 91.50 96 ILE A N 1
ATOM 765 C CA . ILE A 1 96 ? 9.274 -10.929 7.943 1.00 91.50 96 ILE A CA 1
ATOM 766 C C . ILE A 1 96 ? 10.371 -10.077 7.309 1.00 91.50 96 ILE A C 1
ATOM 768 O O . ILE A 1 96 ? 10.141 -8.924 6.940 1.00 91.50 96 ILE A O 1
ATOM 772 N N . GLU A 1 97 ? 11.561 -10.646 7.180 1.00 93.50 97 GLU A N 1
ATOM 773 C CA . GLU A 1 97 ? 12.747 -9.943 6.706 1.00 93.50 97 GLU A CA 1
ATOM 774 C C . GLU A 1 97 ? 13.162 -10.501 5.344 1.00 93.50 97 GLU A C 1
ATOM 776 O O . GLU A 1 97 ? 13.847 -11.513 5.239 1.00 93.50 97 GLU A O 1
ATOM 781 N N . LEU A 1 98 ? 12.696 -9.852 4.275 1.00 95.81 98 LEU A N 1
ATOM 782 C CA . LEU A 1 98 ? 12.977 -10.262 2.899 1.00 95.81 98 LEU A CA 1
ATOM 783 C C . LEU A 1 98 ? 13.569 -9.104 2.108 1.00 95.81 98 LEU A C 1
ATOM 785 O O . LEU A 1 98 ? 13.080 -7.969 2.174 1.00 95.81 98 LEU A O 1
ATOM 789 N N . TYR A 1 99 ? 14.554 -9.404 1.265 1.00 96.50 99 TYR A N 1
ATOM 790 C CA . TYR A 1 99 ? 15.062 -8.444 0.297 1.00 96.50 99 TYR A CA 1
ATOM 791 C C . TYR A 1 99 ? 13.943 -8.036 -0.664 1.00 96.50 99 TYR A C 1
ATOM 793 O O . TYR A 1 99 ? 13.265 -8.883 -1.256 1.00 96.50 99 TYR A O 1
ATOM 801 N N . LYS A 1 100 ? 13.713 -6.721 -0.770 1.00 95.75 100 LYS A N 1
ATOM 802 C CA . LYS A 1 100 ? 12.569 -6.120 -1.477 1.00 95.75 100 LYS A CA 1
ATOM 803 C C . LYS A 1 100 ? 11.212 -6.729 -1.088 1.00 95.75 100 LYS A C 1
ATOM 805 O O . LYS A 1 100 ? 10.321 -6.758 -1.925 1.00 95.75 100 LYS A O 1
ATOM 810 N N . SER A 1 101 ? 11.023 -7.225 0.137 1.00 95.81 101 SER A N 1
ATOM 811 C CA . SER A 1 101 ? 9.786 -7.928 0.538 1.00 95.81 101 SER A CA 1
ATOM 812 C C . SER A 1 101 ? 9.450 -9.149 -0.341 1.00 95.81 101 SER A C 1
ATOM 814 O O . SER A 1 101 ? 8.284 -9.515 -0.470 1.00 95.81 101 SER A O 1
ATOM 816 N N . MET A 1 102 ? 10.462 -9.745 -0.982 1.00 96.88 102 MET A N 1
ATOM 817 C CA . MET A 1 102 ? 10.311 -10.846 -1.936 1.00 96.88 102 MET A CA 1
ATOM 818 C C . MET A 1 102 ? 11.258 -12.003 -1.635 1.00 96.88 102 MET A C 1
ATOM 820 O O . MET A 1 102 ? 10.810 -13.131 -1.475 1.00 96.88 102 MET A O 1
ATOM 824 N N . PHE A 1 103 ? 12.562 -11.742 -1.587 1.00 96.94 103 PHE A N 1
ATOM 825 C CA . PHE A 1 103 ? 13.576 -12.794 -1.622 1.00 96.94 103 PHE A CA 1
ATOM 826 C C . PHE A 1 103 ? 14.152 -13.061 -0.231 1.00 96.94 103 PHE A C 1
ATOM 828 O O . PHE A 1 103 ? 14.596 -12.106 0.413 1.00 96.94 103 PHE A O 1
ATOM 835 N N . PRO A 1 104 ? 14.231 -14.326 0.216 1.00 96.25 104 PRO A N 1
ATOM 836 C CA . PRO A 1 104 ? 15.022 -14.685 1.387 1.00 96.25 104 PRO A CA 1
ATOM 837 C C . PRO A 1 104 ? 16.510 -14.385 1.122 1.00 96.25 104 PRO A C 1
ATOM 839 O O . PRO A 1 104 ? 17.087 -14.946 0.179 1.00 96.25 104 PRO A O 1
ATOM 842 N N . PRO A 1 105 ? 17.160 -13.497 1.899 1.00 96.00 105 PRO A N 1
ATOM 843 C CA . PRO A 1 105 ? 18.555 -13.136 1.648 1.00 96.00 105 PRO A CA 1
ATOM 844 C C . PRO A 1 105 ? 19.516 -14.323 1.787 1.00 96.00 105 PRO A C 1
ATOM 846 O O . PRO A 1 105 ? 20.469 -14.426 1.014 1.00 96.00 105 PRO A O 1
ATOM 849 N N . ASP A 1 106 ? 19.223 -15.238 2.716 1.00 94.94 106 ASP A N 1
ATOM 850 C CA . ASP A 1 106 ? 20.076 -16.381 3.061 1.00 94.94 106 ASP A CA 1
ATOM 851 C C . ASP A 1 106 ? 19.995 -17.560 2.090 1.00 94.94 106 ASP A C 1
ATOM 853 O O . ASP A 1 106 ? 20.845 -18.446 2.135 1.00 94.94 106 ASP A O 1
ATOM 857 N N . LEU A 1 107 ? 19.015 -17.569 1.185 1.00 93.44 107 LEU A N 1
ATOM 858 C CA . LEU A 1 107 ? 18.902 -18.618 0.181 1.00 93.44 107 LEU A CA 1
ATOM 859 C C . LEU A 1 107 ? 19.980 -18.427 -0.895 1.00 93.44 107 LEU A C 1
ATOM 861 O O . LEU A 1 107 ? 19.990 -17.395 -1.568 1.00 93.44 107 LEU A O 1
ATOM 865 N N . GLU A 1 108 ? 20.868 -19.406 -1.071 1.00 87.69 108 GLU A N 1
ATOM 866 C CA . GLU A 1 108 ? 21.984 -19.337 -2.030 1.00 87.69 108 GLU A CA 1
ATOM 867 C C . GLU A 1 108 ? 21.480 -19.123 -3.466 1.00 87.69 108 GLU A C 1
ATOM 869 O O . GLU A 1 108 ? 21.817 -18.134 -4.117 1.00 87.69 108 GLU A O 1
ATOM 874 N N . ASN A 1 109 ? 20.573 -19.993 -3.918 1.00 89.56 109 ASN A N 1
ATOM 875 C CA . ASN A 1 109 ? 19.916 -19.873 -5.215 1.00 89.56 109 ASN A CA 1
ATOM 876 C C . ASN A 1 109 ? 18.596 -19.116 -5.071 1.00 89.56 109 ASN A C 1
ATOM 878 O O . ASN A 1 109 ? 17.698 -19.565 -4.364 1.00 89.56 109 ASN A O 1
ATOM 882 N N . LYS A 1 110 ? 18.424 -18.005 -5.794 1.00 92.69 110 LYS A N 1
ATOM 883 C CA . LYS A 1 110 ? 17.240 -17.123 -5.725 1.00 92.69 110 LYS A CA 1
ATOM 884 C C . LYS A 1 110 ? 16.018 -17.707 -6.460 1.00 92.69 110 LYS A C 1
ATOM 886 O O . LYS A 1 110 ? 15.447 -17.097 -7.356 1.00 92.69 110 LYS A O 1
ATOM 891 N N . THR A 1 111 ? 15.635 -18.918 -6.063 1.00 94.25 111 THR A N 1
ATOM 892 C CA . THR A 1 111 ? 14.606 -19.782 -6.671 1.00 94.25 111 THR A CA 1
ATOM 893 C C . THR A 1 111 ? 13.253 -19.714 -5.961 1.00 94.25 111 THR A C 1
ATOM 895 O O . THR A 1 111 ? 12.283 -20.303 -6.428 1.00 94.25 111 THR A O 1
ATOM 898 N N . LEU A 1 112 ? 13.168 -18.969 -4.855 1.00 95.88 112 LEU A N 1
ATOM 899 C CA . LEU A 1 112 ? 11.948 -18.739 -4.086 1.00 95.88 112 LEU A CA 1
ATOM 900 C C . LEU A 1 112 ? 11.754 -17.237 -3.862 1.00 95.88 112 LEU A C 1
ATOM 902 O O . LEU A 1 112 ? 12.700 -16.527 -3.513 1.00 95.88 112 LEU A O 1
ATOM 906 N N . ALA A 1 113 ? 10.519 -16.764 -4.036 1.00 96.75 113 ALA A N 1
ATOM 907 C CA . ALA A 1 113 ? 10.122 -15.401 -3.708 1.00 96.75 113 ALA A CA 1
ATOM 908 C C . ALA A 1 113 ? 8.685 -15.338 -3.175 1.00 96.75 113 ALA A C 1
ATOM 910 O O . ALA A 1 113 ? 7.796 -16.044 -3.650 1.00 96.75 113 ALA A O 1
ATOM 911 N N . CYS A 1 114 ? 8.445 -14.436 -2.227 1.00 96.56 114 CYS A N 1
ATOM 912 C CA . CYS A 1 114 ? 7.113 -14.038 -1.793 1.00 96.56 114 CYS A CA 1
ATOM 913 C C . CYS A 1 114 ? 6.556 -12.952 -2.722 1.00 96.56 114 CYS A C 1
ATOM 915 O O . CYS A 1 114 ? 7.180 -11.914 -2.933 1.00 96.56 114 CYS A O 1
ATOM 917 N N . ILE A 1 115 ? 5.353 -13.175 -3.249 1.00 97.56 115 ILE A N 1
ATOM 918 C CA . ILE A 1 115 ? 4.656 -12.242 -4.142 1.00 97.56 115 ILE A CA 1
ATOM 919 C C . ILE A 1 115 ? 3.382 -11.748 -3.457 1.00 97.56 115 ILE A C 1
ATOM 921 O O . ILE A 1 115 ? 2.643 -12.526 -2.863 1.00 97.56 115 ILE A O 1
ATOM 925 N N . GLY A 1 116 ? 3.115 -10.446 -3.540 1.00 94.81 116 GLY A N 1
ATOM 926 C CA . GLY A 1 116 ? 1.960 -9.789 -2.928 1.00 94.81 116 GLY A CA 1
ATOM 927 C C . GLY A 1 116 ? 2.018 -9.733 -1.405 1.00 94.81 116 GLY A C 1
ATOM 928 O O . GLY A 1 116 ? 1.023 -9.407 -0.769 1.00 94.81 116 GLY A O 1
ATOM 929 N N . PHE A 1 117 ? 3.165 -10.033 -0.801 1.00 92.25 117 PHE A N 1
ATOM 930 C CA . PHE A 1 117 ? 3.291 -10.095 0.650 1.00 92.25 117 PHE A CA 1
ATOM 931 C C . PHE A 1 117 ? 3.701 -8.757 1.270 1.00 92.25 117 PHE A C 1
ATOM 933 O O . PHE A 1 117 ? 4.732 -8.627 1.925 1.00 92.25 117 PHE A O 1
ATOM 940 N N . ILE A 1 118 ? 2.900 -7.733 0.986 1.00 92.75 118 ILE A N 1
ATOM 941 C CA . ILE A 1 118 ? 3.156 -6.336 1.339 1.00 92.75 118 ILE A CA 1
ATOM 942 C C . ILE A 1 118 ? 1.839 -5.585 1.557 1.00 92.75 118 ILE A C 1
ATOM 944 O O . ILE A 1 118 ? 0.794 -5.966 1.032 1.00 92.75 118 ILE A O 1
ATOM 948 N N . GLN A 1 119 ? 1.897 -4.466 2.275 1.00 92.38 119 GLN A N 1
ATOM 949 C CA . GLN A 1 119 ? 0.778 -3.539 2.450 1.00 92.38 119 GLN A CA 1
ATOM 950 C C . GLN A 1 119 ? 1.154 -2.143 1.938 1.00 92.38 119 GLN A C 1
ATOM 952 O O . GLN A 1 119 ? 1.745 -1.342 2.663 1.00 92.38 119 GLN A O 1
ATOM 957 N N . PRO A 1 120 ? 0.862 -1.825 0.669 1.00 91.69 120 PRO A N 1
ATOM 958 C CA . PRO A 1 120 ? 1.205 -0.528 0.107 1.00 91.69 120 PRO A CA 1
ATOM 959 C C . PRO A 1 120 ? 0.228 0.578 0.521 1.00 91.69 120 PRO A C 1
ATOM 961 O O . PRO A 1 120 ? -0.970 0.353 0.688 1.00 91.69 120 PRO A O 1
ATOM 964 N N . LEU A 1 121 ? 0.711 1.821 0.555 1.00 86.69 121 LEU A N 1
ATOM 965 C CA . LEU A 1 121 ? -0.147 2.989 0.320 1.00 86.69 121 LEU A CA 1
ATOM 966 C C . LEU A 1 121 ? -0.415 3.122 -1.189 1.00 86.69 121 LEU A C 1
ATOM 968 O O . LEU A 1 121 ? 0.178 3.956 -1.868 1.00 86.69 121 LEU A O 1
ATOM 972 N N . GLY A 1 122 ? -1.261 2.242 -1.725 1.00 89.44 122 GLY A N 1
ATOM 973 C CA . GLY A 1 122 ? -1.570 2.153 -3.152 1.00 89.44 122 GLY A CA 1
ATOM 974 C C . GLY A 1 122 ? -2.225 0.822 -3.519 1.00 89.44 122 GLY A C 1
ATOM 975 O O . GLY A 1 122 ? -2.638 0.061 -2.648 1.00 89.44 122 GLY A O 1
ATOM 976 N N . ALA A 1 123 ? -2.321 0.530 -4.815 1.00 93.50 123 ALA A N 1
ATOM 977 C CA . ALA A 1 123 ? -2.872 -0.738 -5.287 1.00 93.50 123 ALA A CA 1
ATOM 978 C C . ALA A 1 123 ? -1.830 -1.864 -5.184 1.00 93.50 123 ALA A C 1
ATOM 980 O O . ALA A 1 123 ? -0.689 -1.701 -5.613 1.00 93.50 123 ALA A O 1
ATOM 981 N N . ILE A 1 124 ? -2.236 -3.028 -4.670 1.00 96.50 124 ILE A N 1
ATOM 982 C CA . ILE A 1 124 ? -1.357 -4.201 -4.557 1.00 96.50 124 ILE A CA 1
ATOM 983 C C . ILE A 1 124 ? -1.148 -4.913 -5.897 1.00 96.50 124 ILE A C 1
ATOM 985 O O . ILE A 1 124 ? -0.052 -5.390 -6.167 1.00 96.50 124 ILE A O 1
ATOM 989 N N . MET A 1 125 ? -2.160 -4.934 -6.773 1.00 97.62 125 MET A N 1
ATOM 990 C CA . MET A 1 125 ? -2.116 -5.702 -8.023 1.00 97.62 125 MET A CA 1
ATOM 991 C C . MET A 1 125 ? -0.953 -5.290 -8.945 1.00 97.62 125 MET A C 1
ATOM 993 O O . MET A 1 125 ? -0.235 -6.178 -9.404 1.00 97.62 125 MET A O 1
ATOM 997 N N . PRO A 1 126 ? -0.690 -3.985 -9.186 1.00 97.62 126 PRO A N 1
ATOM 998 C CA . PRO A 1 126 ? 0.496 -3.563 -9.930 1.00 97.62 126 PRO A CA 1
ATOM 999 C C . PRO A 1 126 ? 1.809 -3.979 -9.283 1.00 97.62 126 PRO A C 1
ATOM 1001 O O . PRO A 1 126 ? 2.765 -4.301 -9.984 1.00 97.62 126 PRO A O 1
ATOM 1004 N N . ILE A 1 127 ? 1.862 -3.973 -7.952 1.00 97.81 127 ILE A N 1
ATOM 1005 C CA . ILE A 1 127 ? 3.079 -4.353 -7.257 1.00 97.81 127 ILE A CA 1
ATOM 1006 C C . ILE A 1 127 ? 3.333 -5.846 -7.424 1.00 97.81 127 ILE A C 1
ATOM 1008 O O . ILE A 1 127 ? 4.427 -6.224 -7.830 1.00 97.81 127 ILE A O 1
ATOM 1012 N N . SER A 1 128 ? 2.328 -6.687 -7.183 1.00 98.25 128 SER A N 1
ATOM 1013 C CA . SER A 1 128 ? 2.439 -8.129 -7.407 1.00 98.25 128 SER A CA 1
ATOM 1014 C C . SER A 1 128 ? 2.836 -8.445 -8.851 1.00 98.25 128 SER A C 1
ATOM 1016 O O . SER A 1 128 ? 3.668 -9.317 -9.074 1.00 98.25 128 SER A O 1
ATOM 1018 N N . GLU A 1 129 ? 2.326 -7.699 -9.836 1.00 98.25 129 GLU A N 1
ATOM 1019 C CA . GLU A 1 129 ? 2.756 -7.821 -11.235 1.00 98.25 129 GLU A CA 1
ATOM 1020 C C . GLU A 1 129 ? 4.242 -7.478 -11.432 1.00 98.25 129 GLU A C 1
ATOM 1022 O O . GLU A 1 129 ? 4.956 -8.238 -12.093 1.00 98.25 129 GLU A O 1
ATOM 1027 N N . GLN A 1 130 ? 4.741 -6.388 -10.842 1.00 97.75 130 GLN A N 1
ATOM 1028 C CA . GLN A 1 130 ? 6.167 -6.044 -10.903 1.00 97.75 130 GLN A CA 1
ATOM 1029 C C . GLN A 1 130 ? 7.052 -7.067 -10.190 1.00 97.75 130 GLN A C 1
ATOM 1031 O O . GLN A 1 130 ? 8.120 -7.408 -10.704 1.00 97.75 130 GLN A O 1
ATOM 1036 N N . GLN A 1 131 ? 6.603 -7.577 -9.042 1.00 98.25 131 GLN A N 1
ATOM 1037 C CA . GLN A 1 131 ? 7.282 -8.638 -8.305 1.00 98.25 131 GLN A CA 1
ATOM 1038 C C . GLN A 1 131 ? 7.365 -9.915 -9.154 1.00 98.25 131 GLN A C 1
ATOM 1040 O O . GLN A 1 131 ? 8.449 -10.469 -9.311 1.00 98.25 131 GLN A O 1
ATOM 1045 N N . CYS A 1 132 ? 6.266 -10.334 -9.791 1.00 98.25 132 CYS A N 1
ATOM 1046 C CA . CYS A 1 132 ? 6.263 -11.471 -10.716 1.00 98.25 132 CYS A CA 1
ATOM 1047 C C . CYS A 1 132 ? 7.231 -11.269 -11.886 1.00 98.25 132 CYS A C 1
ATOM 1049 O O . CYS A 1 132 ? 7.954 -12.192 -12.253 1.00 98.25 132 CYS A O 1
ATOM 1051 N N . ARG A 1 133 ? 7.276 -10.064 -12.471 1.00 97.12 133 ARG A N 1
ATOM 1052 C CA . ARG A 1 133 ? 8.201 -9.749 -13.574 1.00 97.12 133 ARG A CA 1
ATOM 1053 C C . ARG A 1 133 ? 9.661 -9.859 -13.168 1.00 97.12 133 ARG A C 1
ATOM 1055 O O . ARG A 1 133 ? 10.458 -10.322 -13.978 1.00 97.12 133 ARG A O 1
ATOM 1062 N N . LEU A 1 134 ? 9.988 -9.440 -11.947 1.00 97.00 134 LEU A N 1
ATOM 1063 C CA . LEU A 1 134 ? 11.336 -9.580 -11.411 1.00 97.00 134 LEU A CA 1
ATOM 1064 C C . LEU A 1 134 ? 11.658 -11.039 -11.143 1.00 97.00 134 LEU A C 1
ATOM 1066 O O . LEU A 1 134 ? 12.686 -11.521 -11.606 1.00 97.00 134 LEU A O 1
ATOM 1070 N N . PHE A 1 135 ? 10.755 -11.755 -10.473 1.00 97.44 135 PHE A N 1
ATOM 1071 C CA . PHE A 1 135 ? 10.962 -13.156 -10.130 1.00 97.44 135 PHE A CA 1
ATOM 1072 C C . PHE A 1 135 ? 11.135 -14.057 -11.364 1.00 97.44 135 PHE A C 1
ATOM 1074 O O . PHE A 1 135 ? 12.031 -14.893 -11.406 1.00 97.44 135 PHE A O 1
ATOM 1081 N N . ALA A 1 136 ? 10.352 -13.830 -12.420 1.00 96.25 136 ALA A N 1
ATOM 1082 C CA . ALA A 1 136 ? 10.483 -14.570 -13.676 1.00 96.25 136 ALA A CA 1
ATOM 1083 C C . ALA A 1 136 ? 11.823 -14.329 -14.399 1.00 96.25 136 ALA A C 1
ATOM 1085 O O . ALA A 1 136 ? 12.168 -15.071 -15.313 1.00 96.25 136 ALA A O 1
ATOM 1086 N N . ARG A 1 137 ? 12.563 -13.282 -14.018 1.00 94.31 137 ARG A N 1
ATOM 1087 C CA . ARG A 1 137 ? 13.790 -12.830 -14.682 1.00 94.31 137 ARG A CA 1
ATOM 1088 C C . ARG A 1 137 ? 15.022 -12.903 -13.794 1.00 94.31 137 ARG A C 1
ATOM 1090 O O . ARG A 1 137 ? 16.042 -12.326 -14.143 1.00 94.31 137 ARG A O 1
ATOM 1097 N N . VAL A 1 138 ? 14.969 -13.612 -12.671 1.00 91.06 138 VAL A N 1
ATOM 1098 C CA . VAL A 1 138 ? 16.107 -13.701 -11.737 1.00 91.06 138 VAL A CA 1
ATOM 1099 C C . VAL A 1 138 ? 17.334 -14.369 -12.380 1.00 91.06 138 VAL A C 1
ATOM 1101 O O . VAL A 1 138 ? 18.451 -14.124 -11.948 1.00 91.06 138 VAL A O 1
ATOM 1104 N N . GLY A 1 139 ? 17.158 -15.140 -13.461 1.00 88.62 139 GLY A N 1
ATOM 1105 C CA . GLY A 1 139 ? 18.270 -15.629 -14.292 1.00 88.62 139 GLY A CA 1
ATOM 1106 C C . GLY A 1 139 ? 18.905 -14.568 -15.207 1.00 88.62 139 GLY A C 1
ATOM 1107 O O . GLY A 1 139 ? 20.074 -14.690 -15.555 1.00 88.62 139 GLY A O 1
ATOM 1108 N N . ASP A 1 140 ? 18.163 -13.514 -15.560 1.00 91.12 140 ASP A N 1
ATOM 1109 C CA . ASP A 1 140 ? 18.615 -12.414 -16.429 1.00 91.12 140 ASP A CA 1
ATOM 1110 C C . ASP A 1 140 ? 19.004 -11.150 -15.642 1.00 91.12 140 ASP A C 1
ATOM 1112 O O . ASP A 1 140 ? 19.546 -10.197 -16.206 1.00 91.12 140 ASP A O 1
ATOM 1116 N N . VAL A 1 141 ? 18.635 -11.085 -14.361 1.00 90.94 141 VAL A N 1
ATOM 1117 C CA . VAL A 1 141 ? 18.803 -9.922 -13.489 1.00 90.94 141 VAL A CA 1
ATOM 1118 C C . VAL A 1 141 ? 19.710 -10.304 -12.332 1.00 90.94 141 VAL A C 1
ATOM 1120 O O . VAL A 1 141 ? 19.379 -11.170 -11.527 1.00 90.94 141 VAL A O 1
ATOM 1123 N N . THR A 1 142 ? 20.834 -9.606 -12.204 1.00 89.38 142 THR A N 1
ATOM 1124 C CA . THR A 1 142 ? 21.737 -9.777 -11.067 1.00 89.38 142 THR A CA 1
ATOM 1125 C C . THR A 1 142 ? 21.129 -9.148 -9.817 1.00 89.38 142 THR A C 1
ATOM 1127 O O . THR A 1 142 ? 20.932 -7.933 -9.749 1.00 89.38 142 THR A O 1
ATOM 1130 N N . LEU A 1 143 ? 20.834 -9.981 -8.822 1.00 93.38 143 LEU A N 1
ATOM 1131 C CA . LEU A 1 143 ? 20.520 -9.526 -7.472 1.00 93.38 143 LEU A CA 1
ATOM 1132 C C . LEU A 1 143 ? 21.826 -9.288 -6.683 1.00 93.38 143 LEU A C 1
ATOM 1134 O O . LEU A 1 143 ? 22.829 -9.937 -6.983 1.00 93.38 143 LEU A O 1
ATOM 1138 N N . PRO A 1 144 ? 21.836 -8.359 -5.708 1.00 94.69 144 PRO A N 1
ATOM 1139 C CA . PRO A 1 144 ? 23.040 -8.022 -4.940 1.00 94.69 144 PRO A CA 1
ATOM 1140 C C . PRO A 1 144 ? 23.510 -9.174 -4.034 1.00 94.69 144 PRO A C 1
ATOM 1142 O O . PRO A 1 144 ? 22.819 -10.188 -3.897 1.00 94.69 144 PRO A O 1
ATOM 1145 N N . SER A 1 145 ? 24.675 -9.023 -3.393 1.00 95.56 145 SER A N 1
ATOM 1146 C CA . SER A 1 145 ? 25.191 -10.031 -2.456 1.00 95.56 145 SER A CA 1
ATOM 1147 C C . SER A 1 145 ? 24.267 -10.211 -1.246 1.00 95.56 145 SER A C 1
ATOM 1149 O O . SER A 1 145 ? 23.437 -9.355 -0.926 1.00 95.56 145 SER A O 1
ATOM 1151 N N . LYS A 1 146 ? 24.423 -11.325 -0.524 1.00 96.62 146 LYS A N 1
ATOM 1152 C CA . LYS A 1 146 ? 23.680 -11.595 0.716 1.00 96.62 146 LYS A CA 1
ATOM 1153 C C . LYS A 1 146 ? 23.848 -10.463 1.741 1.00 96.62 146 LYS A C 1
ATOM 1155 O O . LYS A 1 146 ? 22.878 -10.046 2.371 1.00 96.62 146 LYS A O 1
ATOM 1160 N N . GLU A 1 147 ? 25.061 -9.950 1.901 1.00 97.50 147 GLU A N 1
ATOM 1161 C CA . GLU A 1 147 ? 25.401 -8.878 2.841 1.00 97.50 147 GLU A CA 1
ATOM 1162 C C . GLU A 1 147 ? 24.737 -7.556 2.444 1.00 97.50 147 GLU A C 1
ATOM 1164 O O . GLU 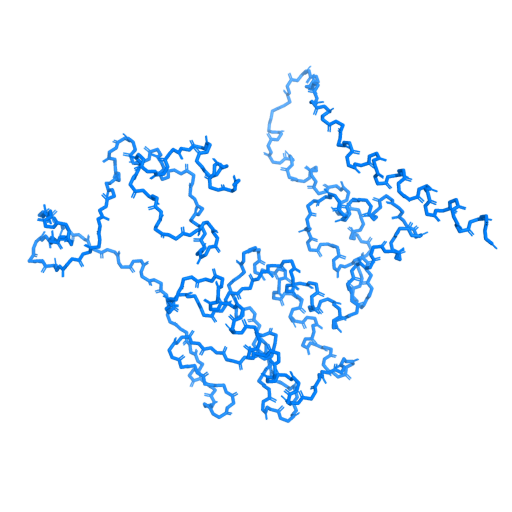A 1 147 ? 24.189 -6.848 3.293 1.00 97.50 147 GLU A O 1
ATOM 1169 N N . GLU A 1 148 ? 24.734 -7.242 1.149 1.00 97.25 148 GLU A N 1
ATOM 1170 C CA . GLU A 1 148 ? 24.059 -6.067 0.597 1.00 97.25 148 GLU A CA 1
ATOM 1171 C C . GLU A 1 148 ? 22.537 -6.165 0.771 1.00 97.25 148 GLU A C 1
ATOM 1173 O O . GLU A 1 148 ? 21.899 -5.202 1.206 1.00 97.25 148 GLU A O 1
ATOM 1178 N N . MET A 1 149 ? 21.954 -7.344 0.519 1.00 97.44 149 MET A N 1
ATOM 1179 C CA . MET A 1 149 ? 20.535 -7.610 0.767 1.00 97.44 149 MET A CA 1
ATOM 1180 C C . MET A 1 149 ? 20.169 -7.367 2.232 1.00 97.44 149 MET A C 1
ATOM 1182 O O . MET A 1 149 ? 19.213 -6.643 2.511 1.00 97.44 149 MET A O 1
ATOM 1186 N N . TRP A 1 150 ? 20.936 -7.931 3.169 1.00 97.56 150 TRP A N 1
ATOM 1187 C CA . TRP A 1 150 ? 20.703 -7.758 4.603 1.00 97.56 150 TRP A CA 1
ATOM 1188 C C . TRP A 1 150 ? 20.873 -6.310 5.061 1.00 97.56 150 TRP A C 1
ATOM 1190 O O . TRP A 1 150 ? 20.109 -5.835 5.904 1.00 97.56 150 TRP A O 1
ATOM 1200 N N . THR A 1 151 ? 21.841 -5.593 4.493 1.00 97.75 151 THR A N 1
ATOM 1201 C CA . THR A 1 151 ? 22.038 -4.166 4.766 1.00 97.75 151 THR A CA 1
ATOM 1202 C C . THR A 1 151 ? 20.806 -3.370 4.348 1.00 97.75 151 THR A C 1
ATOM 1204 O O . THR A 1 151 ? 20.274 -2.597 5.145 1.00 97.75 151 THR A O 1
ATOM 1207 N N . GLU A 1 152 ? 20.287 -3.610 3.141 1.00 96.31 152 GLU A N 1
ATOM 1208 C CA . GLU A 1 152 ? 19.088 -2.923 2.660 1.00 96.31 152 GLU A CA 1
ATOM 1209 C C . GLU A 1 152 ? 17.845 -3.270 3.495 1.00 96.31 152 GLU A C 1
ATOM 1211 O O . GLU A 1 152 ? 17.058 -2.381 3.829 1.00 96.31 152 GLU A O 1
ATOM 1216 N N . VAL A 1 153 ? 17.672 -4.545 3.864 1.00 95.56 153 VAL A N 1
ATOM 1217 C CA . VAL A 1 153 ? 16.564 -4.999 4.720 1.00 95.56 153 VAL A CA 1
ATOM 1218 C C . VAL A 1 153 ? 16.560 -4.235 6.044 1.00 95.56 153 VAL A C 1
ATOM 1220 O O . VAL A 1 153 ? 15.543 -3.638 6.394 1.00 95.56 153 VAL A O 1
ATOM 1223 N N . ARG A 1 154 ? 17.704 -4.168 6.736 1.00 95.19 154 ARG A N 1
ATOM 1224 C CA . ARG A 1 154 ? 17.834 -3.444 8.013 1.00 95.19 154 ARG A CA 1
ATOM 1225 C C . ARG A 1 154 ? 17.550 -1.953 7.853 1.00 95.19 154 ARG A C 1
ATOM 1227 O O . ARG A 1 154 ? 16.739 -1.404 8.592 1.00 95.19 154 ARG A O 1
ATOM 1234 N N . MET A 1 155 ? 18.130 -1.318 6.830 1.00 94.50 155 MET A N 1
ATOM 1235 C CA . MET A 1 155 ? 17.883 0.100 6.541 1.00 94.50 155 MET A CA 1
ATOM 1236 C C . MET A 1 155 ? 16.395 0.395 6.307 1.00 94.50 155 MET A C 1
ATOM 1238 O O . MET A 1 155 ? 15.885 1.424 6.756 1.00 94.50 155 MET A O 1
ATOM 1242 N N . LYS A 1 156 ? 15.681 -0.498 5.614 1.00 91.44 156 LYS A N 1
ATOM 1243 C CA . LYS A 1 156 ? 14.243 -0.344 5.366 1.00 91.44 156 LYS A CA 1
ATOM 1244 C C . LYS A 1 156 ? 13.402 -0.567 6.609 1.00 91.44 156 LYS A C 1
ATOM 1246 O O . LYS A 1 156 ? 12.472 0.204 6.826 1.00 91.44 156 LYS A O 1
ATOM 1251 N N . LEU A 1 157 ? 13.723 -1.568 7.422 1.00 89.06 157 LEU A N 1
ATOM 1252 C CA . LEU A 1 157 ? 13.039 -1.797 8.694 1.00 89.06 157 LEU A CA 1
ATOM 1253 C C . LEU A 1 157 ? 13.192 -0.586 9.621 1.00 89.06 157 LEU A C 1
ATOM 1255 O O . LEU A 1 157 ? 12.196 -0.101 10.156 1.00 89.06 157 LEU A O 1
ATOM 1259 N N . ASP A 1 158 ? 14.394 -0.015 9.714 1.00 90.75 158 ASP A N 1
ATOM 1260 C CA . ASP A 1 158 ? 14.643 1.204 10.488 1.00 90.75 158 ASP A CA 1
ATOM 1261 C C . ASP A 1 158 ? 13.845 2.402 9.959 1.00 90.75 158 ASP A C 1
ATOM 1263 O O . ASP A 1 158 ? 13.285 3.184 10.732 1.00 90.75 158 ASP A O 1
ATOM 1267 N N . ALA A 1 159 ? 13.764 2.561 8.635 1.00 89.19 159 ALA A N 1
ATOM 1268 C CA . ALA A 1 159 ? 12.966 3.616 8.019 1.00 89.19 159 ALA A CA 1
ATOM 1269 C C . ALA A 1 159 ? 11.459 3.429 8.273 1.00 89.19 159 ALA A C 1
ATOM 1271 O O . ALA A 1 159 ? 10.752 4.409 8.520 1.00 89.19 159 ALA A O 1
ATOM 1272 N N . LEU A 1 160 ? 10.966 2.186 8.242 1.00 85.75 160 LEU A N 1
ATOM 1273 C CA . LEU A 1 160 ? 9.573 1.858 8.541 1.00 85.75 160 LEU A CA 1
ATOM 1274 C C . LEU A 1 160 ? 9.231 2.134 10.004 1.00 85.75 160 LEU A C 1
ATOM 1276 O O . LEU A 1 160 ? 8.238 2.816 10.251 1.00 85.75 160 LEU A O 1
ATOM 1280 N N . HIS A 1 161 ? 10.071 1.699 10.948 1.00 86.12 161 HIS A N 1
ATOM 1281 C CA . HIS A 1 161 ? 9.883 1.961 12.379 1.00 86.12 161 HIS A CA 1
ATOM 1282 C C . HIS A 1 161 ? 9.870 3.462 12.706 1.00 86.12 161 HIS A C 1
ATOM 1284 O O . HIS A 1 161 ? 9.141 3.893 13.592 1.00 86.12 161 HIS A O 1
ATOM 1290 N N . LYS A 1 162 ? 10.633 4.285 11.974 1.00 87.38 162 LYS A N 1
ATOM 1291 C CA . LYS A 1 162 ? 10.606 5.751 12.135 1.00 87.38 162 LYS A CA 1
ATOM 1292 C C . LYS A 1 162 ? 9.350 6.401 11.554 1.00 87.38 162 LYS A C 1
ATOM 1294 O O . LYS A 1 162 ? 8.953 7.470 12.011 1.00 87.38 162 LYS A O 1
ATOM 1299 N N . LYS A 1 163 ? 8.764 5.813 10.506 1.00 85.62 163 LYS A N 1
ATOM 1300 C CA . LYS A 1 163 ? 7.628 6.396 9.773 1.00 85.62 163 LYS A CA 1
ATOM 1301 C C . LYS A 1 163 ? 6.281 5.993 10.368 1.00 85.62 163 LYS A C 1
ATOM 1303 O O . LYS A 1 163 ? 5.391 6.842 10.464 1.00 85.62 163 LYS A O 1
ATOM 1308 N N . TYR A 1 164 ? 6.121 4.717 10.710 1.00 85.25 164 TYR A N 1
ATOM 1309 C CA . TYR A 1 164 ? 4.854 4.136 11.142 1.00 85.25 164 TYR A CA 1
ATOM 1310 C C . TYR A 1 164 ? 4.794 3.950 12.656 1.00 85.25 164 TYR A C 1
ATOM 1312 O O . TYR A 1 164 ? 5.802 3.692 13.305 1.00 85.25 164 TYR A O 1
ATOM 1320 N N . VAL A 1 165 ? 3.586 4.048 13.211 1.00 84.31 165 VAL A N 1
ATOM 1321 C CA . VAL A 1 165 ? 3.326 3.723 14.617 1.00 84.31 165 VAL A CA 1
ATOM 1322 C C . VAL A 1 165 ? 3.667 2.258 14.858 1.00 84.31 165 VAL A C 1
ATOM 1324 O O . VAL A 1 165 ? 3.156 1.383 14.148 1.00 84.31 165 VAL A O 1
ATOM 1327 N N . GLU A 1 166 ? 4.486 2.000 15.877 1.00 83.12 166 GLU A N 1
ATOM 1328 C CA . GLU A 1 166 ? 4.876 0.649 16.258 1.00 83.12 166 GLU A CA 1
ATOM 1329 C C . GLU A 1 166 ? 3.640 -0.172 16.638 1.00 83.12 166 GLU A C 1
ATOM 1331 O O . GLU A 1 166 ? 2.927 0.105 17.601 1.00 83.12 166 GLU A O 1
ATOM 1336 N N . SER A 1 167 ? 3.341 -1.169 15.812 1.00 83.69 167 SER A N 1
ATOM 1337 C CA . SER A 1 167 ? 2.194 -2.048 15.982 1.00 83.69 167 SER A CA 1
ATOM 1338 C C . SER A 1 167 ? 2.434 -3.338 15.203 1.00 83.69 167 SER A C 1
ATOM 1340 O O . SER A 1 167 ? 2.977 -3.275 14.098 1.00 83.69 167 SER A O 1
ATOM 1342 N N . PRO A 1 168 ? 1.945 -4.499 15.678 1.00 80.12 168 PRO A N 1
ATOM 1343 C CA . PRO A 1 168 ? 1.932 -5.731 14.885 1.00 80.12 168 PRO A CA 1
ATOM 1344 C C . PRO A 1 168 ? 1.174 -5.608 13.552 1.00 80.12 168 PRO A C 1
ATOM 1346 O O . PRO A 1 168 ? 1.349 -6.439 12.665 1.00 80.12 168 PRO A O 1
ATOM 1349 N N . ARG A 1 169 ? 0.337 -4.572 13.391 1.00 80.19 169 ARG A N 1
ATOM 1350 C CA . ARG A 1 169 ? -0.339 -4.237 12.129 1.00 80.19 169 ARG A CA 1
ATOM 1351 C C . ARG A 1 169 ? 0.607 -3.601 11.103 1.00 80.19 169 ARG A C 1
ATOM 1353 O O . ARG A 1 169 ? 0.346 -3.684 9.904 1.00 80.19 169 ARG A O 1
ATOM 1360 N N . HIS A 1 170 ? 1.687 -2.968 11.560 1.00 81.06 170 HIS A N 1
ATOM 1361 C CA . HIS A 1 170 ? 2.590 -2.176 10.732 1.00 81.06 170 HIS A CA 1
ATOM 1362 C C . HIS A 1 170 ? 3.960 -2.835 10.534 1.00 81.06 170 HIS A C 1
ATOM 1364 O O . HIS A 1 170 ? 4.985 -2.312 10.964 1.00 81.06 170 HIS A O 1
ATOM 1370 N N . THR A 1 171 ? 3.972 -4.001 9.885 1.00 85.19 171 THR A N 1
ATOM 1371 C CA . THR A 1 171 ? 5.190 -4.807 9.711 1.00 85.19 171 THR A CA 1
ATOM 1372 C C . THR A 1 171 ? 5.634 -5.019 8.263 1.00 85.19 171 THR A C 1
ATOM 1374 O O . THR A 1 171 ? 6.782 -5.388 8.038 1.00 85.19 171 THR A O 1
ATOM 1377 N N . ILE A 1 172 ? 4.759 -4.788 7.280 1.00 89.25 172 ILE A N 1
ATOM 1378 C CA . ILE A 1 172 ? 5.012 -5.078 5.854 1.00 89.25 172 ILE A CA 1
ATOM 1379 C C . ILE A 1 172 ? 4.639 -3.902 4.940 1.00 89.25 172 ILE A C 1
ATOM 1381 O O . ILE A 1 172 ? 4.260 -4.089 3.781 1.00 89.25 172 ILE A O 1
ATOM 1385 N N . GLN A 1 173 ? 4.691 -2.676 5.466 1.00 90.25 173 GLN A N 1
ATOM 1386 C CA . GLN A 1 173 ? 4.291 -1.487 4.721 1.00 90.25 173 GLN A CA 1
ATOM 1387 C C . GLN A 1 173 ? 5.319 -1.090 3.682 1.00 90.25 173 GLN A C 1
ATOM 1389 O O . GLN A 1 173 ? 6.522 -1.120 3.923 1.00 90.25 173 GLN A O 1
ATOM 1394 N N . VAL A 1 174 ? 4.828 -0.622 2.539 1.00 90.44 174 VAL A N 1
ATOM 1395 C CA . VAL A 1 174 ? 5.673 -0.029 1.504 1.00 90.44 174 VAL A CA 1
ATOM 1396 C C . VAL A 1 174 ? 5.048 1.251 0.962 1.00 90.44 174 VAL A C 1
ATOM 1398 O O . VAL A 1 174 ? 3.827 1.413 0.908 1.00 90.44 174 VAL A O 1
ATOM 1401 N N . ASP A 1 175 ? 5.899 2.186 0.556 1.00 90.56 175 ASP A N 1
ATOM 1402 C CA . ASP A 1 175 ? 5.468 3.325 -0.247 1.00 90.56 175 ASP A CA 1
ATOM 1403 C C . ASP A 1 175 ? 5.337 2.877 -1.707 1.00 90.56 175 ASP A C 1
ATOM 1405 O O . ASP A 1 175 ? 6.303 2.365 -2.274 1.00 90.56 175 ASP A O 1
ATOM 1409 N N . TYR A 1 176 ? 4.146 3.028 -2.295 1.00 93.06 176 TYR A N 1
ATOM 1410 C CA . TYR A 1 176 ? 3.846 2.481 -3.621 1.00 93.06 176 TYR A CA 1
ATOM 1411 C C . TYR A 1 176 ? 4.824 2.984 -4.689 1.00 93.06 176 TYR A C 1
ATOM 1413 O O . TYR A 1 176 ? 5.361 2.179 -5.444 1.00 93.06 176 TYR A O 1
ATOM 1421 N N . LEU A 1 177 ? 5.084 4.295 -4.740 1.00 93.31 177 LEU A N 1
ATOM 1422 C CA . LEU A 1 177 ? 5.921 4.890 -5.783 1.00 93.31 177 LEU A CA 1
ATOM 1423 C C . LEU A 1 177 ? 7.370 4.444 -5.643 1.00 93.31 177 LEU A C 1
ATOM 1425 O O . LEU A 1 177 ? 7.940 3.909 -6.592 1.00 93.31 177 LEU A O 1
ATOM 1429 N N . ASN A 1 178 ? 7.938 4.593 -4.445 1.00 93.31 178 ASN A N 1
ATOM 1430 C CA . ASN A 1 178 ? 9.330 4.223 -4.207 1.00 93.31 178 ASN A CA 1
ATOM 1431 C C . ASN A 1 178 ? 9.562 2.732 -4.477 1.00 93.31 178 ASN A C 1
ATOM 1433 O O . ASN A 1 178 ? 10.531 2.364 -5.136 1.00 93.31 178 ASN A O 1
ATOM 1437 N N . TYR A 1 179 ? 8.647 1.874 -4.021 1.00 95.88 179 TYR A N 1
ATOM 1438 C CA . TYR A 1 179 ? 8.768 0.433 -4.205 1.00 95.88 179 TYR A CA 1
ATOM 1439 C C . TYR A 1 179 ? 8.663 0.025 -5.682 1.00 95.88 179 TYR A C 1
ATOM 1441 O O . TYR A 1 179 ? 9.494 -0.739 -6.177 1.00 95.88 179 TYR A O 1
ATOM 1449 N N . MET A 1 180 ? 7.682 0.567 -6.412 1.00 97.25 180 MET A N 1
ATOM 1450 C CA . MET A 1 180 ? 7.525 0.308 -7.847 1.00 97.25 180 MET A CA 1
ATOM 1451 C C . MET A 1 180 ? 8.729 0.809 -8.651 1.00 97.25 180 MET A C 1
ATOM 1453 O O . MET A 1 180 ? 9.181 0.136 -9.579 1.00 97.25 180 MET A O 1
ATOM 1457 N N . ASP A 1 181 ? 9.295 1.958 -8.288 1.00 95.75 181 ASP A N 1
ATOM 1458 C CA . ASP A 1 181 ? 10.475 2.525 -8.940 1.00 95.75 181 ASP A CA 1
ATOM 1459 C C . ASP A 1 181 ? 11.739 1.698 -8.680 1.00 95.75 181 ASP A C 1
ATOM 1461 O O . ASP A 1 181 ? 12.535 1.474 -9.591 1.00 95.75 181 ASP A O 1
ATOM 1465 N N . GLU A 1 182 ? 11.927 1.202 -7.458 1.00 95.81 182 GLU A N 1
ATOM 1466 C CA . GLU A 1 182 ? 13.033 0.301 -7.131 1.00 95.81 182 GLU A CA 1
ATOM 1467 C C . GLU A 1 182 ? 12.947 -1.021 -7.897 1.00 95.81 182 GLU A C 1
ATOM 1469 O O . GLU A 1 182 ? 13.922 -1.423 -8.537 1.00 95.81 182 GLU A O 1
ATOM 1474 N N . LEU A 1 183 ? 11.783 -1.683 -7.874 1.00 96.69 183 LEU A N 1
ATOM 1475 C CA . LEU A 1 183 ? 11.596 -2.931 -8.613 1.00 96.69 183 LEU A CA 1
ATOM 1476 C C . LEU A 1 183 ? 11.732 -2.720 -10.115 1.00 96.69 183 LEU A C 1
ATOM 1478 O O . LEU A 1 183 ? 12.320 -3.550 -10.803 1.00 96.69 183 LEU A O 1
ATOM 1482 N N . SER A 1 184 ? 11.222 -1.605 -10.634 1.00 96.50 184 SER A N 1
ATOM 1483 C CA . SER A 1 184 ? 11.294 -1.348 -12.067 1.00 96.50 184 SER A CA 1
ATOM 1484 C C . SER A 1 184 ? 12.707 -1.009 -12.553 1.00 96.50 184 SER A C 1
ATOM 1486 O O . SER A 1 184 ? 13.065 -1.295 -13.699 1.00 96.50 184 SER A O 1
ATOM 1488 N N . LYS A 1 185 ? 13.564 -0.455 -11.687 1.00 96.06 185 LYS A N 1
ATOM 1489 C CA . LYS A 1 185 ? 14.997 -0.301 -11.983 1.00 96.06 185 LYS A CA 1
ATOM 1490 C C . LYS A 1 185 ? 15.686 -1.658 -12.078 1.00 96.06 185 LYS A C 1
ATOM 1492 O O . LYS A 1 185 ? 16.381 -1.888 -13.063 1.00 96.06 185 LYS A O 1
ATOM 1497 N N . LEU A 1 186 ? 15.424 -2.569 -11.134 1.00 95.06 186 LEU A N 1
ATOM 1498 C CA . LEU A 1 186 ? 15.936 -3.948 -11.188 1.00 95.06 186 LEU A CA 1
ATOM 1499 C C . LEU A 1 186 ? 15.423 -4.695 -12.429 1.00 95.06 186 LEU A C 1
ATOM 1501 O O . LEU A 1 186 ? 16.181 -5.350 -13.135 1.00 95.06 186 LEU A O 1
ATOM 1505 N N . ASN A 1 187 ? 14.145 -4.517 -12.760 1.00 94.88 187 ASN A N 1
ATOM 1506 C CA . ASN A 1 187 ? 13.541 -5.067 -13.970 1.00 94.88 187 ASN A CA 1
ATOM 1507 C C . ASN A 1 187 ? 14.028 -4.391 -15.266 1.00 94.88 187 ASN A C 1
ATOM 1509 O O . ASN A 1 187 ? 13.762 -4.903 -16.354 1.00 94.88 187 ASN A O 1
ATOM 1513 N N . GLY A 1 188 ? 14.699 -3.242 -15.211 1.00 95.00 188 GLY A N 1
ATOM 1514 C CA . GLY A 1 188 ? 15.090 -2.485 -16.403 1.00 95.00 188 GLY A CA 1
ATOM 1515 C C . GLY A 1 188 ? 13.911 -1.907 -17.205 1.00 95.00 188 GLY A C 1
ATOM 1516 O O . GLY A 1 188 ? 14.062 -1.598 -18.386 1.00 95.00 188 GLY A O 1
ATOM 1517 N N . ASN A 1 189 ? 12.734 -1.768 -16.591 1.00 95.88 189 ASN A N 1
ATOM 1518 C CA . ASN A 1 189 ? 11.518 -1.172 -17.166 1.00 95.88 189 ASN A CA 1
ATOM 1519 C C . ASN A 1 189 ? 11.138 0.168 -16.502 1.00 95.88 189 ASN A C 1
ATOM 1521 O O . ASN A 1 189 ? 10.054 0.693 -16.762 1.00 95.88 189 ASN A O 1
ATOM 1525 N N . PHE A 1 190 ? 12.011 0.727 -15.659 1.00 96.75 190 PHE A N 1
ATOM 1526 C CA . PHE A 1 190 ? 11.818 2.045 -15.058 1.00 96.75 190 PHE A CA 1
ATOM 1527 C C . PHE A 1 190 ? 11.677 3.132 -16.145 1.00 96.75 190 PHE A C 1
ATOM 1529 O O . PHE A 1 190 ? 12.538 3.225 -17.029 1.00 96.75 190 PHE A O 1
ATOM 1536 N N . PRO A 1 191 ? 10.625 3.973 -16.105 1.00 94.38 191 PRO A N 1
ATOM 1537 C CA . PRO A 1 191 ? 10.374 5.000 -17.112 1.00 94.38 191 PRO A CA 1
ATOM 1538 C C . PRO A 1 191 ? 11.308 6.207 -16.926 1.00 94.38 191 PRO A C 1
ATOM 1540 O O . PRO A 1 191 ? 10.906 7.260 -16.438 1.00 94.38 191 PRO A O 1
ATOM 1543 N N . TYR A 1 192 ? 12.573 6.073 -17.334 1.00 94.31 192 TYR A N 1
ATOM 1544 C CA . TYR A 1 192 ? 13.560 7.152 -17.237 1.00 94.31 192 TYR A CA 1
ATOM 1545 C C . TYR A 1 192 ? 13.092 8.410 -17.983 1.00 94.31 192 TYR A C 1
ATOM 1547 O O . TYR A 1 192 ? 13.144 8.472 -19.216 1.00 94.31 192 TYR A O 1
ATOM 1555 N N . LEU A 1 193 ? 12.700 9.439 -17.226 1.00 91.88 193 LEU A N 1
ATOM 1556 C CA . LEU A 1 193 ? 12.113 10.670 -17.761 1.00 91.88 193 LEU A CA 1
ATOM 1557 C C . LEU A 1 193 ? 13.013 11.374 -18.774 1.00 91.88 193 LEU A C 1
ATOM 1559 O O . LEU A 1 193 ? 12.503 11.832 -19.784 1.00 91.88 193 LEU A O 1
ATOM 1563 N N . GLY A 1 194 ? 14.335 11.405 -18.577 1.00 90.44 194 GLY A N 1
ATOM 1564 C CA . GLY A 1 194 ? 15.256 12.001 -19.554 1.00 90.44 194 GLY A CA 1
ATOM 1565 C C . GLY A 1 194 ? 15.224 11.293 -20.914 1.00 90.44 194 GLY A C 1
ATOM 1566 O O . GLY A 1 194 ? 15.152 11.939 -21.955 1.00 90.44 194 GLY A O 1
ATOM 1567 N N . LYS A 1 195 ? 15.180 9.951 -20.921 1.00 91.94 195 LYS A N 1
ATOM 1568 C CA . LYS A 1 195 ? 15.057 9.162 -22.161 1.00 91.94 195 LYS A CA 1
ATOM 1569 C C . LYS A 1 195 ? 13.692 9.359 -22.818 1.00 91.94 195 LYS A C 1
ATOM 1571 O O . LYS A 1 195 ? 13.609 9.409 -24.043 1.00 91.94 195 LYS A O 1
ATOM 1576 N N . LEU A 1 196 ? 12.631 9.448 -22.012 1.00 92.62 196 LEU A N 1
ATOM 1577 C CA . LEU A 1 196 ? 11.286 9.739 -22.505 1.00 92.62 196 LEU A CA 1
ATOM 1578 C C . LEU A 1 196 ? 11.205 11.147 -23.080 1.00 92.62 196 LEU A C 1
ATOM 1580 O O . LEU A 1 196 ? 10.664 11.310 -24.160 1.00 92.62 196 LEU A O 1
ATOM 1584 N N . LEU A 1 197 ? 11.789 12.140 -22.418 1.00 92.19 197 LEU A N 1
ATOM 1585 C CA . LEU A 1 197 ? 11.758 13.531 -22.846 1.00 92.19 197 LEU A CA 1
ATOM 1586 C C . LEU A 1 197 ? 12.418 13.721 -24.215 1.00 92.19 197 LEU A C 1
ATOM 1588 O O . LEU A 1 197 ? 11.894 14.459 -25.037 1.00 92.19 197 LEU A O 1
ATOM 1592 N N . LEU A 1 198 ? 13.519 13.014 -24.482 1.00 92.31 198 LEU A N 1
ATOM 1593 C CA . LEU A 1 198 ? 14.196 13.060 -25.781 1.00 92.31 198 LEU A CA 1
ATOM 1594 C C . LEU A 1 198 ? 13.396 12.388 -26.910 1.00 92.31 198 LEU A C 1
ATOM 1596 O O . LEU A 1 198 ? 13.486 12.817 -28.055 1.00 92.31 198 LEU A O 1
ATOM 1600 N N . LYS A 1 199 ? 12.638 11.322 -26.615 1.00 92.00 199 LYS A N 1
ATOM 1601 C CA . LYS A 1 199 ? 11.927 10.521 -27.635 1.00 92.00 199 LYS A CA 1
ATOM 1602 C C . LYS A 1 199 ? 10.464 10.917 -27.827 1.00 92.00 199 LYS A C 1
ATOM 1604 O O . LYS A 1 199 ? 9.960 10.895 -28.942 1.00 92.00 199 LYS A O 1
ATOM 1609 N N . ASP A 1 200 ? 9.774 11.211 -26.735 1.00 93.69 200 ASP A N 1
ATOM 1610 C CA . ASP A 1 200 ? 8.359 11.571 -26.681 1.00 93.69 200 ASP A CA 1
ATOM 1611 C C . ASP A 1 200 ? 8.104 12.545 -25.507 1.00 93.69 200 ASP A C 1
ATOM 1613 O O . ASP A 1 200 ? 7.676 12.134 -24.419 1.00 93.69 200 ASP A O 1
ATOM 1617 N N . PRO A 1 201 ? 8.351 13.857 -25.711 1.00 93.25 201 PRO A N 1
ATOM 1618 C CA . PRO A 1 201 ? 8.151 14.881 -24.685 1.00 93.25 201 PRO A CA 1
ATOM 1619 C C . PRO A 1 201 ? 6.726 14.922 -24.119 1.00 93.25 201 PRO A C 1
ATOM 1621 O O . PRO A 1 201 ? 6.534 15.229 -22.942 1.00 93.25 201 PRO A O 1
ATOM 1624 N N . LYS A 1 202 ? 5.716 14.600 -24.942 1.00 92.50 202 LYS A N 1
ATOM 1625 C CA . LYS A 1 202 ? 4.309 14.583 -24.515 1.00 92.50 202 LYS A CA 1
ATOM 1626 C C . LYS A 1 202 ? 4.065 13.452 -23.524 1.00 92.50 202 LYS A C 1
ATOM 1628 O O . LYS A 1 202 ? 3.451 13.675 -22.483 1.00 92.50 202 LYS A O 1
ATOM 1633 N N . LEU A 1 203 ? 4.578 12.257 -23.818 1.00 94.00 203 LEU A N 1
ATOM 1634 C CA . LEU A 1 203 ? 4.497 11.129 -22.896 1.00 94.00 203 LEU A CA 1
ATOM 1635 C C . LEU A 1 203 ? 5.280 11.403 -21.606 1.00 94.00 203 LEU A C 1
ATOM 1637 O O . LEU A 1 203 ? 4.765 11.128 -20.526 1.00 94.00 203 LEU A O 1
ATOM 1641 N N . ALA A 1 204 ? 6.474 11.997 -21.699 1.00 93.88 204 ALA A N 1
ATOM 1642 C CA . ALA A 1 204 ? 7.267 12.377 -20.528 1.00 93.88 204 ALA A CA 1
ATOM 1643 C C . ALA A 1 204 ? 6.506 13.345 -19.604 1.00 93.88 204 ALA A C 1
ATOM 1645 O O . ALA A 1 204 ? 6.457 13.131 -18.393 1.00 93.88 204 ALA A O 1
ATOM 1646 N N . ALA A 1 205 ? 5.851 14.363 -20.173 1.00 91.19 205 ALA A N 1
ATOM 1647 C CA . ALA A 1 205 ? 5.017 15.292 -19.416 1.00 91.19 205 ALA A CA 1
ATOM 1648 C C . ALA A 1 205 ? 3.811 14.594 -18.762 1.00 91.19 205 ALA A C 1
ATOM 1650 O O . ALA A 1 205 ? 3.485 14.893 -17.613 1.00 91.19 205 ALA A O 1
ATOM 1651 N N . SER A 1 206 ? 3.161 13.654 -19.457 1.00 92.94 206 SER A N 1
ATOM 1652 C CA . SER A 1 206 ? 2.043 12.885 -18.893 1.00 92.94 206 SER A CA 1
ATOM 1653 C C . SER A 1 206 ? 2.467 11.928 -17.783 1.00 92.94 206 SER A C 1
ATOM 1655 O O . SER A 1 206 ? 1.724 11.781 -16.822 1.00 92.94 206 SER A O 1
ATOM 1657 N N . VAL A 1 207 ? 3.644 11.306 -17.874 1.00 93.38 207 VAL A N 1
ATOM 1658 C CA . VAL A 1 207 ? 4.183 10.454 -16.800 1.00 93.38 207 VAL A CA 1
ATOM 1659 C C . VAL A 1 207 ? 4.590 11.293 -15.586 1.00 93.38 207 VAL A C 1
ATOM 1661 O O . VAL A 1 207 ? 4.363 10.879 -14.457 1.00 93.38 207 VAL A O 1
ATOM 1664 N N . PHE A 1 208 ? 5.161 12.483 -15.798 1.00 92.38 208 PHE A N 1
ATOM 1665 C CA . PHE A 1 208 ? 5.645 13.323 -14.700 1.00 92.38 208 PHE A CA 1
ATOM 1666 C C . PHE A 1 208 ? 4.533 14.095 -13.972 1.00 92.38 208 PHE A C 1
ATOM 1668 O O . PHE A 1 208 ? 4.556 14.197 -12.750 1.00 92.38 208 PHE A O 1
ATOM 1675 N N . PHE A 1 209 ? 3.562 14.651 -14.705 1.00 89.81 209 PHE A N 1
ATOM 1676 C CA . PHE A 1 209 ? 2.481 15.464 -14.123 1.00 89.81 209 PHE A CA 1
ATOM 1677 C C . PHE A 1 209 ? 1.140 14.750 -14.002 1.00 89.81 209 PHE A C 1
ATOM 1679 O O . PHE A 1 209 ? 0.216 15.291 -13.392 1.00 89.81 209 PHE A O 1
ATOM 1686 N N . GLY A 1 210 ? 0.985 13.610 -14.667 1.00 91.00 210 GLY A N 1
ATOM 1687 C CA . GLY A 1 210 ? -0.240 12.829 -14.625 1.00 91.00 210 GLY A CA 1
ATOM 1688 C C . GLY A 1 210 ? -0.312 11.923 -13.397 1.00 91.00 210 GLY A C 1
ATOM 1689 O O . GLY A 1 210 ? 0.600 11.893 -12.570 1.00 91.00 210 GLY A O 1
ATOM 1690 N N . PRO A 1 211 ? -1.412 11.169 -13.265 1.00 93.00 211 PRO A N 1
ATOM 1691 C CA . PRO A 1 211 ? -1.496 10.121 -12.265 1.00 93.00 211 PRO A CA 1
ATOM 1692 C C . PRO A 1 211 ? -0.480 9.018 -12.579 1.00 93.00 211 PRO A C 1
ATOM 1694 O O . PRO A 1 211 ? -0.319 8.610 -13.732 1.00 93.00 211 PRO A O 1
ATOM 1697 N N . VAL A 1 212 ? 0.161 8.500 -11.534 1.00 93.44 212 VAL A N 1
ATOM 1698 C CA . VAL A 1 212 ? 1.101 7.384 -11.645 1.00 93.44 212 VAL A CA 1
ATOM 1699 C C . VAL A 1 212 ? 0.321 6.082 -11.806 1.00 93.44 212 VAL A C 1
ATOM 1701 O O . VAL A 1 212 ? -0.060 5.428 -10.834 1.00 93.44 212 VAL A O 1
ATOM 1704 N N . THR A 1 213 ? 0.056 5.715 -13.056 1.00 96.06 213 THR A N 1
ATOM 1705 C CA . THR A 1 213 ? -0.651 4.484 -13.411 1.00 96.06 213 THR A CA 1
ATOM 1706 C C . THR A 1 213 ? 0.315 3.381 -13.834 1.00 96.06 213 THR A C 1
ATOM 1708 O O . THR A 1 213 ? 1.380 3.658 -14.388 1.00 96.06 213 THR A O 1
ATOM 1711 N N . PRO A 1 214 ? -0.034 2.099 -13.618 1.00 97.12 214 PRO A N 1
ATOM 1712 C CA . PRO A 1 214 ? 0.870 0.977 -13.886 1.00 97.12 214 PRO A CA 1
ATOM 1713 C C . PRO A 1 214 ? 1.327 0.869 -15.347 1.00 97.12 214 PRO A C 1
ATOM 1715 O O . PRO A 1 214 ? 2.376 0.287 -15.623 1.00 97.12 214 PRO A O 1
ATOM 1718 N N . TYR A 1 215 ? 0.592 1.478 -16.282 1.00 97.75 215 TYR A N 1
ATOM 1719 C CA . TYR A 1 215 ? 0.962 1.554 -17.695 1.00 97.75 215 TYR A CA 1
ATOM 1720 C C . TYR A 1 215 ? 2.369 2.136 -17.907 1.00 97.75 215 TYR A C 1
ATOM 1722 O O . TYR A 1 215 ? 3.068 1.709 -18.826 1.00 97.75 215 TYR A O 1
ATOM 1730 N N . GLN A 1 216 ? 2.826 3.056 -17.045 1.00 96.88 216 GLN A N 1
ATOM 1731 C CA . GLN A 1 216 ? 4.146 3.683 -17.180 1.00 96.88 216 GLN A CA 1
ATOM 1732 C C . GLN A 1 216 ? 5.301 2.670 -17.101 1.00 96.88 216 GLN A C 1
ATOM 1734 O O . GLN A 1 216 ? 6.277 2.791 -17.841 1.00 96.88 216 GLN A O 1
ATOM 1739 N N . TYR A 1 217 ? 5.147 1.598 -16.316 1.00 97.56 217 TYR A N 1
ATOM 1740 C CA . TYR A 1 217 ? 6.127 0.507 -16.178 1.00 97.56 217 TYR A CA 1
ATOM 1741 C C . TYR A 1 217 ? 6.060 -0.524 -17.326 1.00 97.56 217 TYR A C 1
ATOM 1743 O O . TYR A 1 217 ? 6.672 -1.602 -17.284 1.00 97.56 217 TYR A O 1
ATOM 1751 N N . ARG A 1 218 ? 5.282 -0.214 -18.371 1.00 97.81 218 ARG A N 1
ATOM 1752 C CA . ARG A 1 218 ? 5.170 -0.958 -19.634 1.00 97.81 218 ARG A CA 1
ATOM 1753 C C . ARG A 1 218 ? 5.529 -0.097 -20.853 1.00 97.81 218 ARG A C 1
ATOM 1755 O O . ARG A 1 218 ? 5.413 -0.573 -21.978 1.00 97.81 218 ARG A O 1
ATOM 1762 N N . VAL A 1 219 ? 5.995 1.140 -20.660 1.00 96.94 219 VAL A N 1
ATOM 1763 C CA . VAL A 1 219 ? 6.401 2.045 -21.755 1.00 96.94 219 VAL A CA 1
ATOM 1764 C C . VAL A 1 219 ? 7.761 1.661 -22.349 1.00 96.94 219 VAL A C 1
ATOM 1766 O O . VAL A 1 219 ? 8.010 1.867 -23.541 1.00 96.94 219 VAL A O 1
ATOM 1769 N N . MET A 1 220 ? 8.651 1.089 -21.539 1.00 94.94 220 MET A N 1
ATOM 1770 C CA . MET A 1 220 ? 9.988 0.672 -21.955 1.00 94.94 220 MET A CA 1
ATOM 1771 C C . MET A 1 220 ? 10.473 -0.560 -21.192 1.00 94.94 220 MET A C 1
ATOM 1773 O O . MET A 1 220 ? 9.821 -1.019 -20.256 1.00 94.94 220 MET A O 1
ATOM 1777 N N . GLY A 1 221 ? 11.620 -1.085 -21.622 1.00 95.38 221 GLY A N 1
ATOM 1778 C CA . GLY A 1 221 ? 12.243 -2.261 -21.030 1.00 95.38 221 GLY A CA 1
ATOM 1779 C C . GLY A 1 221 ? 11.560 -3.583 -21.398 1.00 95.38 221 GLY A C 1
ATOM 1780 O O . GLY A 1 221 ? 10.671 -3.622 -22.258 1.00 95.38 221 GLY A O 1
ATOM 1781 N N . PRO A 1 222 ? 11.985 -4.681 -20.758 1.00 95.56 222 PRO A N 1
ATOM 1782 C CA . PRO A 1 222 ? 11.442 -6.018 -20.983 1.00 95.56 222 PRO A CA 1
ATOM 1783 C C . PRO A 1 222 ? 9.940 -6.074 -20.707 1.00 95.56 222 PRO A C 1
ATOM 1785 O O . PRO A 1 222 ? 9.472 -5.578 -19.684 1.00 95.56 222 PRO A O 1
ATOM 1788 N N . GLY A 1 223 ? 9.166 -6.672 -21.614 1.00 95.25 223 GLY A N 1
ATOM 1789 C CA . GLY A 1 223 ? 7.705 -6.721 -21.501 1.00 95.25 223 GLY A CA 1
ATOM 1790 C C . GLY A 1 223 ? 7.003 -5.387 -21.788 1.00 95.25 223 GLY A C 1
ATOM 1791 O O . GLY A 1 223 ? 5.894 -5.172 -21.291 1.00 95.25 223 GLY A O 1
ATOM 1792 N N . LYS A 1 224 ? 7.632 -4.484 -22.555 1.00 96.94 224 LYS A N 1
ATOM 1793 C CA . LYS A 1 224 ? 6.993 -3.279 -23.106 1.00 96.94 224 LYS A CA 1
ATOM 1794 C C . LYS A 1 224 ? 5.676 -3.632 -23.809 1.00 96.94 224 LYS A C 1
ATOM 1796 O O . LYS A 1 224 ? 5.614 -4.591 -24.571 1.00 96.94 224 LYS A O 1
ATOM 1801 N N . TRP A 1 225 ? 4.647 -2.815 -23.600 1.00 98.25 225 TRP A N 1
ATOM 1802 C CA . TRP A 1 225 ? 3.346 -2.961 -24.248 1.00 98.25 225 TRP A CA 1
ATOM 1803 C C . TRP A 1 225 ? 3.085 -1.796 -25.204 1.00 98.25 225 TRP A C 1
ATOM 1805 O O . TRP A 1 225 ? 3.173 -0.631 -24.815 1.00 98.25 225 TRP A O 1
ATOM 1815 N N . GLN A 1 226 ? 2.745 -2.100 -26.460 1.00 97.00 226 GLN A N 1
ATOM 1816 C CA . GLN A 1 226 ? 2.506 -1.087 -27.495 1.00 97.00 226 GLN A CA 1
ATOM 1817 C C . GLN A 1 226 ? 1.358 -0.132 -27.130 1.00 97.00 226 GLN A C 1
ATOM 1819 O O . GLN A 1 226 ? 1.451 1.064 -27.397 1.00 97.00 226 GLN A O 1
ATOM 1824 N N . GLY A 1 227 ? 0.323 -0.633 -26.446 1.00 97.94 227 GLY A N 1
ATOM 1825 C CA . GLY A 1 227 ? -0.823 0.164 -26.000 1.00 97.94 227 GLY A CA 1
ATOM 1826 C C . GLY A 1 227 ? -0.568 1.042 -24.771 1.00 97.94 227 GLY A C 1
ATOM 1827 O O . GLY A 1 227 ? -1.427 1.848 -24.429 1.00 97.94 227 GLY A O 1
ATOM 1828 N N . ALA A 1 228 ? 0.599 0.949 -24.116 1.00 97.81 228 ALA A N 1
ATOM 1829 C CA . ALA A 1 228 ? 0.862 1.666 -22.862 1.00 97.81 228 ALA A CA 1
ATOM 1830 C C . ALA A 1 228 ? 0.772 3.189 -23.023 1.00 97.81 228 ALA A C 1
ATOM 1832 O O . ALA A 1 228 ? 0.208 3.876 -22.175 1.00 97.81 228 ALA A O 1
ATOM 1833 N N . ARG A 1 229 ? 1.298 3.712 -24.136 1.00 97.31 229 ARG A N 1
ATOM 1834 C CA . ARG A 1 229 ? 1.262 5.143 -24.456 1.00 97.31 229 ARG A CA 1
ATOM 1835 C C . ARG A 1 229 ? -0.172 5.651 -24.580 1.00 97.31 229 ARG A C 1
ATOM 1837 O O . ARG A 1 229 ? -0.527 6.642 -23.951 1.00 97.31 229 ARG A O 1
ATOM 1844 N N . GLU A 1 230 ? -0.977 4.952 -25.372 1.00 97.94 230 GLU A N 1
ATOM 1845 C CA . GLU A 1 230 ? -2.370 5.322 -25.604 1.00 97.94 230 GLU A CA 1
ATOM 1846 C C . GLU A 1 230 ? -3.188 5.204 -24.320 1.00 97.94 230 GLU A C 1
ATOM 1848 O O . GLU A 1 230 ? -3.933 6.117 -23.971 1.00 97.94 230 GLU A O 1
ATOM 1853 N N . ALA A 1 231 ? -2.968 4.133 -23.552 1.00 98.19 231 ALA A N 1
ATOM 1854 C CA . ALA A 1 231 ? -3.611 3.934 -22.264 1.00 98.19 231 ALA A CA 1
ATOM 1855 C C . ALA A 1 231 ? -3.329 5.088 -21.291 1.00 98.19 231 ALA A C 1
ATOM 1857 O O . ALA A 1 231 ? -4.253 5.506 -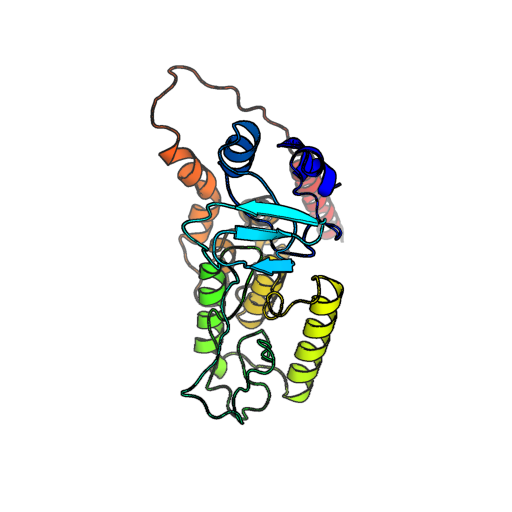20.598 1.00 98.19 231 ALA A O 1
ATOM 1858 N N . ILE A 1 232 ? -2.105 5.630 -21.256 1.00 97.44 232 ILE A N 1
ATOM 1859 C CA . ILE A 1 232 ? -1.753 6.787 -20.415 1.00 97.44 232 ILE A CA 1
ATOM 1860 C C . ILE A 1 232 ? -2.486 8.055 -20.867 1.00 97.44 232 ILE A C 1
ATOM 1862 O O . ILE A 1 232 ? -2.946 8.821 -20.021 1.00 97.44 232 ILE A O 1
ATOM 1866 N N . PHE A 1 233 ? -2.623 8.300 -22.170 1.00 96.69 233 PHE A N 1
ATOM 1867 C CA . PHE A 1 233 ? -3.297 9.512 -22.648 1.00 96.69 233 PHE A CA 1
ATOM 1868 C C . PHE A 1 233 ? -4.810 9.480 -22.451 1.00 96.69 233 PHE A C 1
ATOM 1870 O O . PHE A 1 233 ? -5.385 10.483 -22.041 1.00 96.69 233 PHE A O 1
ATOM 1877 N N . THR A 1 234 ? -5.433 8.322 -22.648 1.00 96.44 234 THR A N 1
ATOM 1878 C CA . THR A 1 234 ? -6.894 8.153 -22.571 1.00 96.44 234 THR A CA 1
ATOM 1879 C C . THR A 1 234 ? -7.379 7.696 -21.191 1.00 96.44 234 THR A C 1
ATOM 1881 O O . THR A 1 234 ? -8.558 7.406 -21.001 1.00 96.44 234 THR A O 1
ATOM 1884 N N . GLN A 1 235 ? -6.498 7.609 -20.185 1.00 95.69 235 GLN A N 1
ATOM 1885 C CA . GLN A 1 235 ? -6.869 7.091 -18.859 1.00 95.69 235 GLN A CA 1
ATOM 1886 C C . GLN A 1 235 ? -7.998 7.880 -18.191 1.00 95.69 235 GLN A C 1
ATOM 1888 O O . GLN A 1 235 ? -8.887 7.269 -17.607 1.00 95.69 235 GLN A O 1
ATOM 1893 N N . MET A 1 236 ? -7.998 9.211 -18.313 1.00 93.50 236 MET A N 1
ATOM 1894 C CA . MET A 1 236 ? -9.048 10.038 -17.712 1.00 93.50 236 MET A CA 1
ATOM 1895 C C . MET A 1 236 ? -10.378 9.900 -18.447 1.00 93.50 236 MET A C 1
ATOM 1897 O O . MET A 1 236 ? -11.417 9.972 -17.813 1.00 93.50 236 MET A O 1
ATOM 1901 N N . GLU A 1 237 ? -10.362 9.611 -19.749 1.00 93.81 237 GLU A N 1
ATOM 1902 C CA . GLU A 1 237 ? -11.590 9.336 -20.501 1.00 93.81 237 GLU A CA 1
ATOM 1903 C C . GLU A 1 237 ? -12.266 8.066 -19.984 1.00 93.81 237 GLU A C 1
ATOM 1905 O O . GLU A 1 237 ? -13.473 8.053 -19.780 1.00 93.81 237 GLU A O 1
ATOM 1910 N N . ARG A 1 238 ? -11.486 7.016 -19.688 1.00 95.88 238 ARG A N 1
ATOM 1911 C CA . ARG A 1 238 ? -12.016 5.781 -19.085 1.00 95.88 238 ARG A CA 1
ATOM 1912 C C . ARG A 1 238 ? -12.506 5.974 -17.652 1.00 95.88 238 ARG A C 1
ATOM 1914 O O . ARG A 1 238 ? -13.431 5.279 -17.248 1.00 95.88 238 ARG A O 1
ATOM 1921 N N . VAL A 1 239 ? -11.894 6.887 -16.896 1.00 94.50 239 VAL A N 1
ATOM 1922 C CA . VAL A 1 239 ? -12.374 7.265 -15.556 1.00 94.50 239 VAL A CA 1
ATOM 1923 C C . VAL A 1 239 ? -13.690 8.030 -15.659 1.00 94.50 239 VAL A C 1
ATOM 1925 O O . VAL A 1 239 ? -14.611 7.719 -14.916 1.00 94.50 239 VAL A O 1
ATOM 1928 N N . ASP A 1 240 ? -13.795 8.978 -16.590 1.00 91.69 240 ASP A N 1
ATOM 1929 C CA . ASP A 1 240 ? -14.974 9.830 -16.772 1.00 91.69 240 ASP A CA 1
ATOM 1930 C C . ASP A 1 240 ? -16.156 9.067 -17.406 1.00 91.69 240 ASP A C 1
ATOM 1932 O O . ASP A 1 240 ? -17.314 9.354 -17.102 1.00 91.69 240 ASP A O 1
ATOM 1936 N N . TYR A 1 241 ? -15.880 8.075 -18.262 1.00 93.56 241 TYR A N 1
ATOM 1937 C CA . TYR A 1 241 ? -16.879 7.306 -19.014 1.00 93.56 241 TYR A CA 1
ATOM 1938 C C . TYR A 1 241 ? -18.054 6.774 -18.169 1.00 93.56 241 TYR A C 1
ATOM 1940 O O . TYR A 1 241 ? -19.197 7.071 -18.521 1.00 93.56 241 TYR A O 1
ATOM 1948 N N . PRO A 1 242 ? -17.847 6.047 -17.048 1.00 95.38 242 PRO A N 1
ATOM 1949 C CA . PRO A 1 242 ? -18.955 5.543 -16.234 1.00 95.38 242 PRO A CA 1
ATOM 1950 C C . PRO A 1 242 ? -19.779 6.643 -15.544 1.00 95.38 242 PRO A C 1
ATOM 1952 O O . PRO A 1 242 ? -20.915 6.379 -15.158 1.00 95.38 242 PRO A O 1
ATOM 1955 N N . PHE A 1 243 ? -19.254 7.866 -15.395 1.00 92.56 243 PHE A N 1
ATOM 1956 C CA . PHE A 1 243 ? -20.003 8.995 -14.826 1.00 92.56 243 PHE A CA 1
ATOM 1957 C C . PHE A 1 243 ? -20.881 9.706 -15.862 1.00 92.56 243 PHE A C 1
ATOM 1959 O O . PHE A 1 243 ? -21.849 10.373 -15.498 1.00 92.56 243 PHE A O 1
ATOM 1966 N N . ALA A 1 244 ? -20.575 9.567 -17.153 1.00 87.75 244 ALA A N 1
ATOM 1967 C CA . ALA A 1 244 ? -21.271 10.237 -18.249 1.00 87.75 244 ALA A CA 1
ATOM 1968 C C . ALA A 1 244 ? -22.599 9.548 -18.633 1.00 87.75 244 ALA A C 1
ATOM 1970 O O . ALA A 1 244 ? -22.913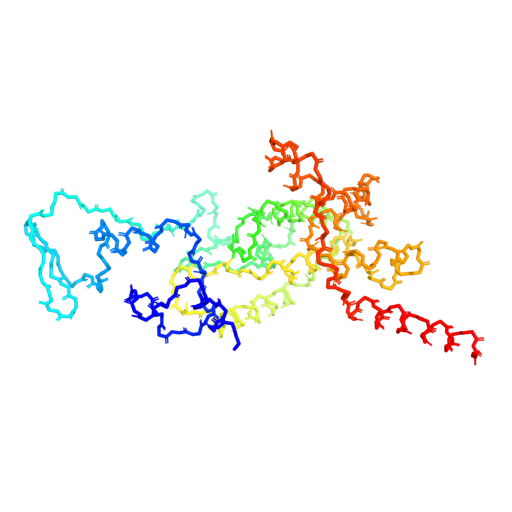 9.385 -19.810 1.00 87.75 244 ALA A O 1
ATOM 1971 N N . THR A 1 245 ? -23.404 9.155 -17.642 1.00 92.38 245 THR A N 1
ATOM 1972 C CA . THR A 1 245 ? -24.673 8.428 -17.839 1.00 92.38 245 THR A CA 1
ATOM 1973 C C . THR A 1 245 ? -25.784 9.286 -18.445 1.00 92.38 245 THR A C 1
ATOM 1975 O O . THR A 1 245 ? -26.748 8.750 -18.990 1.00 92.38 245 THR A O 1
ATOM 1978 N N . ARG A 1 246 ? -25.660 10.618 -18.381 1.00 91.25 246 ARG A N 1
ATOM 1979 C CA . ARG A 1 246 ? -26.606 11.567 -18.978 1.00 91.25 246 ARG A CA 1
ATOM 1980 C C . ARG A 1 246 ? -25.869 12.711 -19.683 1.00 91.25 246 ARG A C 1
ATOM 1982 O O . ARG A 1 246 ? -25.157 13.461 -19.013 1.00 91.25 246 ARG A O 1
ATOM 1989 N N . PRO A 1 247 ? -26.069 12.923 -20.997 1.00 85.62 247 PRO A N 1
ATOM 1990 C CA . PRO A 1 247 ? -25.524 14.092 -21.677 1.00 85.62 247 PRO A CA 1
ATOM 1991 C C . PRO A 1 247 ? -26.242 15.363 -21.203 1.00 85.62 247 PRO A C 1
ATOM 1993 O O . PRO A 1 247 ? -27.467 15.401 -21.101 1.00 85.62 247 PRO A O 1
ATOM 1996 N N . LEU A 1 248 ? -25.482 16.421 -20.914 1.00 85.31 248 LEU A N 1
ATOM 1997 C CA . LEU A 1 248 ? -26.036 17.673 -20.382 1.00 85.31 248 LEU A CA 1
ATOM 1998 C C . LEU A 1 248 ? -26.638 18.589 -21.456 1.00 85.31 248 LEU A C 1
ATOM 2000 O O . LEU A 1 248 ? -27.335 19.535 -21.114 1.00 85.31 248 LEU A O 1
ATOM 2004 N N . GLY A 1 249 ? -26.386 18.332 -22.742 1.00 87.12 249 GLY A N 1
ATOM 2005 C CA . GLY A 1 249 ? -26.872 19.177 -23.842 1.00 87.12 249 GLY A CA 1
ATOM 2006 C C . GLY A 1 249 ? -26.166 20.537 -23.964 1.00 87.12 249 GLY A C 1
ATOM 2007 O O . GLY A 1 249 ? -26.426 21.273 -24.907 1.00 87.12 249 GLY A O 1
ATOM 2008 N N . PHE A 1 250 ? -25.237 20.857 -23.059 1.00 86.25 250 PHE A N 1
ATOM 2009 C CA . PHE A 1 250 ? -24.366 22.029 -23.116 1.00 86.25 250 PHE A CA 1
ATOM 2010 C C . PHE A 1 250 ? -22.939 21.655 -22.703 1.00 86.25 250 PHE A C 1
ATOM 2012 O O . PHE A 1 250 ? -22.708 20.670 -21.997 1.00 86.25 250 PHE A O 1
ATOM 2019 N N . LYS A 1 251 ? -21.960 22.438 -23.166 1.00 79.75 251 LYS A N 1
ATOM 2020 C CA . LYS A 1 251 ? -20.560 22.263 -22.770 1.00 79.75 251 LYS A CA 1
ATOM 2021 C C . LYS A 1 251 ? -20.351 22.901 -21.401 1.00 79.75 251 LYS A C 1
ATOM 2023 O O . LYS A 1 251 ? -20.634 24.080 -21.228 1.00 79.75 251 LYS A O 1
ATOM 2028 N N . ILE A 1 252 ? -19.826 22.132 -20.451 1.00 78.19 252 ILE A N 1
ATOM 2029 C CA . ILE A 1 252 ? -19.260 22.701 -19.226 1.00 78.19 252 ILE A CA 1
ATOM 2030 C C . ILE A 1 252 ? -17.895 23.284 -19.595 1.00 78.19 252 ILE A C 1
ATOM 2032 O O . ILE A 1 252 ? -17.030 22.556 -20.093 1.00 78.19 252 ILE A O 1
ATOM 2036 N N . GLU A 1 253 ? -17.687 24.575 -19.339 1.00 76.31 253 GLU A N 1
ATOM 2037 C CA . GLU A 1 253 ? -16.341 25.142 -19.312 1.00 76.31 253 GLU A CA 1
ATOM 2038 C C . GLU A 1 253 ? -15.569 24.460 -18.181 1.00 76.31 253 GLU A C 1
ATOM 2040 O O . GLU A 1 253 ? -15.781 24.725 -16.999 1.00 76.31 253 GLU A O 1
ATOM 2045 N N . LYS A 1 254 ? -14.700 23.506 -18.535 1.00 67.06 254 LYS A N 1
ATOM 2046 C CA . LYS A 1 254 ? -13.751 22.955 -17.568 1.00 67.06 254 LYS A CA 1
ATOM 2047 C C . LYS A 1 254 ? -12.859 24.112 -17.136 1.00 67.06 254 LYS A C 1
ATOM 2049 O O . LYS A 1 254 ? -12.169 24.677 -17.983 1.00 67.06 254 LYS A O 1
ATOM 2054 N N . ASP A 1 255 ? -12.874 24.428 -15.842 1.00 55.25 255 ASP A N 1
ATOM 2055 C CA . ASP A 1 255 ? -11.975 25.401 -15.229 1.00 55.25 255 ASP A CA 1
ATOM 2056 C C . ASP A 1 255 ? -10.534 24.979 -15.552 1.00 55.25 255 ASP A C 1
ATOM 2058 O O . ASP A 1 255 ? -9.968 24.051 -14.961 1.00 55.25 255 ASP A O 1
ATOM 2062 N N . GLN A 1 256 ? -9.961 25.583 -16.597 1.00 51.59 256 GLN A N 1
ATOM 2063 C CA . GLN A 1 256 ? -8.577 25.371 -16.976 1.00 51.59 256 GLN A CA 1
ATOM 2064 C C . GLN A 1 256 ? -7.746 26.104 -15.935 1.00 51.59 256 GLN A C 1
ATOM 2066 O O . GLN A 1 256 ? -7.190 27.170 -16.202 1.00 51.59 256 GLN A O 1
ATOM 2071 N N . LYS A 1 257 ? -7.583 25.507 -14.752 1.00 51.28 257 LYS A N 1
ATOM 2072 C CA . LYS A 1 257 ? -6.404 25.791 -13.942 1.00 51.28 257 LYS A CA 1
ATOM 2073 C C . LYS A 1 257 ? -5.202 25.396 -14.788 1.00 51.28 257 LYS A C 1
ATOM 2075 O O . LYS A 1 257 ? -4.756 24.249 -14.786 1.00 51.28 257 LYS A O 1
ATOM 2080 N N . LYS A 1 258 ? -4.717 26.362 -15.573 1.00 50.81 258 LYS A N 1
ATOM 2081 C CA . LYS A 1 258 ? -3.447 26.336 -16.282 1.00 50.81 258 LYS A CA 1
ATOM 2082 C C . LYS A 1 258 ? -2.426 25.946 -15.234 1.00 50.81 258 LYS A C 1
ATOM 2084 O O . LYS A 1 258 ? -2.094 26.737 -14.357 1.00 50.81 258 LYS A O 1
ATOM 2089 N N . SER A 1 259 ? -2.001 24.688 -15.267 1.00 58.81 259 SER A N 1
ATOM 2090 C CA . SER A 1 259 ? -0.972 24.221 -14.356 1.00 58.81 259 SER A CA 1
ATOM 2091 C C . SER A 1 259 ? 0.289 24.981 -14.735 1.00 58.81 259 SER A C 1
ATOM 2093 O O . SER A 1 259 ? 0.934 24.652 -15.728 1.00 58.81 259 SER A O 1
ATOM 2095 N N . ILE A 1 260 ? 0.592 26.047 -13.991 1.00 61.69 260 ILE A N 1
ATOM 2096 C CA . ILE A 1 260 ? 1.792 26.875 -14.160 1.00 61.69 260 ILE A CA 1
ATOM 2097 C C . ILE A 1 260 ? 3.022 25.963 -14.240 1.00 61.69 260 ILE A C 1
ATOM 2099 O O . ILE A 1 260 ? 3.883 26.161 -15.086 1.00 61.69 260 ILE A O 1
ATOM 2103 N N . TRP A 1 261 ? 3.014 24.865 -13.482 1.00 59.84 261 TRP A N 1
ATOM 2104 C CA . TRP A 1 261 ? 4.014 23.801 -13.507 1.00 59.84 261 TRP A CA 1
ATOM 2105 C C . TRP A 1 261 ? 4.218 23.136 -14.872 1.00 59.84 261 TRP A C 1
ATOM 2107 O O . TRP A 1 261 ? 5.357 22.850 -15.226 1.00 59.84 261 TRP A O 1
ATOM 2117 N N . LYS A 1 262 ? 3.162 22.942 -15.677 1.00 65.62 262 LYS A N 1
ATOM 2118 C CA . LYS A 1 262 ? 3.307 22.445 -17.057 1.00 65.62 262 LYS A CA 1
ATOM 2119 C C . LYS A 1 262 ? 4.070 23.451 -17.921 1.00 65.62 262 LYS A C 1
ATOM 2121 O O . LYS A 1 262 ? 4.954 23.052 -18.668 1.00 65.62 262 LYS A O 1
ATOM 2126 N N . TYR A 1 263 ? 3.773 24.744 -17.794 1.00 69.50 263 TYR A N 1
ATOM 2127 C CA . TYR A 1 263 ? 4.481 25.796 -18.533 1.00 69.50 263 TYR A CA 1
ATOM 2128 C C . TYR A 1 263 ? 5.924 25.973 -18.045 1.00 69.50 263 TYR A C 1
ATOM 2130 O O . TYR A 1 263 ? 6.829 26.044 -18.871 1.00 69.50 263 TYR A O 1
ATOM 2138 N N . CYS A 1 264 ? 6.161 25.948 -16.730 1.00 68.88 264 CYS A N 1
ATOM 2139 C CA . CYS A 1 264 ? 7.506 25.953 -16.152 1.00 68.88 264 CYS A CA 1
ATOM 2140 C C . CYS A 1 264 ? 8.327 24.744 -16.612 1.00 68.88 264 CYS A C 1
ATOM 2142 O O . CYS A 1 264 ? 9.515 24.883 -16.865 1.00 68.88 264 CYS A O 1
ATOM 2144 N N . PHE A 1 265 ? 7.709 23.574 -16.778 1.00 71.38 265 PHE A N 1
ATOM 2145 C CA . PHE A 1 265 ? 8.385 22.391 -17.305 1.00 71.38 265 PHE A CA 1
ATOM 2146 C C . PHE A 1 265 ? 8.765 22.529 -18.771 1.00 71.38 265 PHE A C 1
ATOM 2148 O O . PHE A 1 265 ? 9.908 22.257 -19.116 1.00 71.38 265 PHE A O 1
ATOM 2155 N N . TYR A 1 266 ? 7.856 23.006 -19.626 1.00 72.94 266 TYR A N 1
ATOM 2156 C CA . TYR A 1 266 ? 8.205 23.296 -21.019 1.00 72.94 266 TYR A CA 1
ATOM 2157 C C . TYR A 1 266 ? 9.304 24.357 -21.118 1.00 72.94 266 TYR A C 1
ATOM 2159 O O . TYR A 1 266 ? 10.205 24.217 -21.940 1.00 72.94 266 TYR A O 1
ATOM 2167 N N . PHE A 1 267 ? 9.279 25.367 -20.246 1.00 77.75 267 PHE A N 1
ATOM 2168 C CA . PHE A 1 267 ? 10.334 26.373 -20.161 1.00 77.75 267 PHE A CA 1
ATOM 2169 C C . PHE A 1 267 ? 11.672 25.773 -19.705 1.00 77.75 267 PHE A C 1
ATOM 2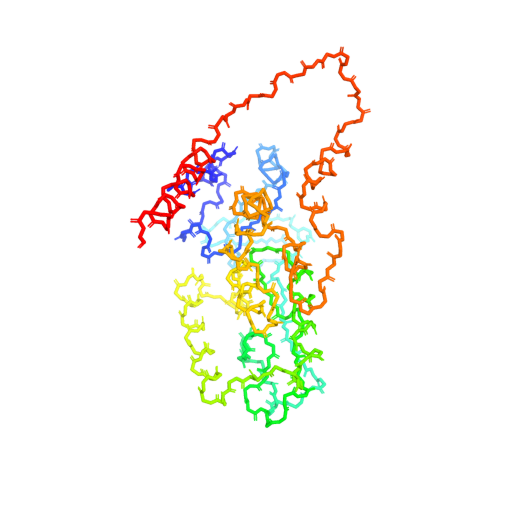171 O O . PHE A 1 267 ? 12.707 26.083 -20.283 1.00 77.75 267 PHE A O 1
ATOM 2178 N N . LEU A 1 268 ? 11.662 24.866 -18.723 1.00 76.81 268 LEU A N 1
ATOM 2179 C CA . LEU A 1 268 ? 12.862 24.174 -18.247 1.00 76.81 268 LEU A CA 1
ATOM 2180 C C . LEU A 1 268 ? 13.448 23.247 -19.323 1.00 76.81 268 LEU A C 1
ATOM 2182 O O . LEU A 1 268 ? 14.659 23.212 -19.512 1.00 76.81 268 LEU A O 1
ATOM 2186 N N . ILE A 1 269 ? 12.594 22.546 -20.074 1.00 75.94 269 ILE A N 1
ATOM 2187 C CA . ILE A 1 269 ? 13.002 21.749 -21.239 1.00 75.94 269 ILE A CA 1
ATOM 2188 C C . ILE A 1 269 ? 13.640 22.650 -22.296 1.00 75.94 269 ILE A C 1
ATOM 2190 O O . ILE A 1 269 ? 14.711 22.329 -22.802 1.00 75.94 269 ILE A O 1
ATOM 2194 N N . LEU A 1 270 ? 13.003 23.780 -22.613 1.00 78.69 270 LEU A N 1
ATOM 2195 C CA . LEU A 1 270 ? 13.521 24.737 -23.584 1.00 78.69 270 LEU A CA 1
ATOM 2196 C C . LEU A 1 270 ? 14.883 25.288 -23.139 1.00 78.69 270 LEU A C 1
ATOM 2198 O O . LEU A 1 270 ? 15.808 25.321 -23.939 1.00 78.69 270 LEU A O 1
ATOM 2202 N N . ALA A 1 271 ? 15.036 25.643 -21.861 1.00 78.12 271 ALA A N 1
ATOM 2203 C CA . ALA A 1 271 ? 16.295 26.131 -21.304 1.00 78.12 271 ALA A CA 1
ATOM 2204 C C . ALA A 1 271 ? 17.419 25.080 -21.374 1.00 78.12 271 ALA A C 1
ATOM 2206 O O . ALA A 1 271 ? 18.541 25.409 -21.757 1.00 78.12 271 ALA A O 1
ATOM 2207 N N . LEU A 1 272 ? 17.117 23.813 -21.067 1.00 77.88 272 LEU A N 1
ATOM 2208 C CA . LEU A 1 272 ? 18.076 22.706 -21.169 1.00 77.88 272 LEU A CA 1
ATOM 2209 C C . LEU A 1 272 ? 18.457 22.395 -22.623 1.00 77.88 272 LEU A C 1
ATOM 2211 O O . LEU A 1 272 ? 19.619 22.109 -22.899 1.00 77.88 272 LEU A O 1
ATOM 2215 N N . LEU A 1 273 ? 17.510 22.485 -23.562 1.00 74.56 273 LEU A N 1
ATOM 2216 C CA . LEU A 1 273 ? 17.780 22.324 -24.994 1.00 74.56 273 LEU A CA 1
ATOM 2217 C C . LEU A 1 273 ? 18.636 23.473 -25.541 1.00 74.56 273 LEU A C 1
ATOM 2219 O O . LEU A 1 273 ? 19.585 23.219 -26.274 1.00 74.56 273 LEU A O 1
ATOM 2223 N N . VAL A 1 274 ? 18.355 24.719 -25.146 1.00 75.44 274 VAL A N 1
ATOM 2224 C CA . VAL A 1 274 ? 19.168 25.892 -25.510 1.00 75.44 274 VAL A CA 1
ATOM 2225 C C . VAL A 1 274 ? 20.595 25.728 -24.977 1.00 75.44 274 VAL A C 1
ATOM 2227 O O . VAL A 1 274 ? 21.545 25.866 -25.739 1.00 75.44 274 VAL A O 1
ATOM 2230 N N . GLN A 1 275 ? 20.783 25.324 -23.718 1.00 71.44 275 GLN A N 1
ATOM 2231 C CA . GLN A 1 275 ? 22.126 25.064 -23.179 1.00 71.44 275 GLN A CA 1
ATOM 2232 C C . GLN A 1 275 ? 22.882 23.934 -23.892 1.00 71.44 275 GLN A C 1
ATOM 2234 O O . GLN A 1 275 ? 24.108 23.942 -23.884 1.00 71.44 275 GLN A O 1
ATOM 2239 N N . PHE A 1 276 ? 22.178 22.967 -24.482 1.00 69.88 276 PHE A N 1
ATOM 2240 C CA . PHE A 1 276 ? 22.789 21.862 -25.221 1.00 69.88 276 PHE A CA 1
ATOM 2241 C C . PHE A 1 276 ? 23.121 22.224 -26.680 1.00 69.88 276 PHE A C 1
ATOM 2243 O O . PHE A 1 276 ? 24.015 21.624 -27.257 1.00 69.88 276 PHE A O 1
ATOM 2250 N N . ILE A 1 277 ? 22.414 23.194 -27.273 1.00 69.44 277 ILE A N 1
ATOM 2251 C CA . ILE A 1 277 ? 22.645 23.682 -28.647 1.00 69.44 277 ILE A CA 1
ATOM 2252 C C . ILE A 1 277 ? 23.753 24.748 -28.694 1.00 69.44 277 ILE A C 1
ATOM 2254 O O . ILE A 1 277 ? 24.458 24.853 -29.691 1.00 69.44 277 ILE A O 1
ATOM 2258 N N . PHE A 1 278 ? 23.908 25.540 -27.629 1.00 60.88 278 PHE A N 1
ATOM 2259 C CA . PHE A 1 278 ? 24.918 26.604 -27.525 1.00 60.88 278 PHE A CA 1
ATOM 2260 C C . PHE A 1 278 ? 26.193 26.167 -26.771 1.00 60.88 278 PHE A C 1
ATOM 2262 O O . PHE A 1 278 ? 26.893 27.002 -26.194 1.00 60.88 278 PHE A O 1
ATOM 2269 N N . ARG A 1 279 ? 26.489 24.864 -26.772 1.00 48.38 279 ARG A N 1
ATOM 2270 C CA . ARG A 1 279 ? 27.734 24.256 -26.285 1.00 48.38 279 ARG A CA 1
ATOM 2271 C C . ARG A 1 279 ? 28.377 23.458 -27.408 1.00 48.38 279 ARG A C 1
ATOM 2273 O O . ARG A 1 279 ? 29.623 23.461 -27.454 1.00 48.38 279 ARG A O 1
#

pLDDT: mean 90.91, std 9.32, range [48.38, 98.25]

Sequence (279 aa):
MFAKKLNERFDHAKYSLQPNFPPFSSHPTINDDLPNRIICGSIKIKPNVKKFTKTGVEFEDGAFEDDIDAVILATGYRFGFPFLDKSVIDVINNKIELYKSMFPPDLENKTLACIGFIQPLGAIMPISEQQCRLFARVGDVTLPSKEEMWTEVRMKLDALHKKYVESPRHTIQVDYLNYMDELSKLNGNFPYLGKLLLKDPKLAASVFFGPVTPYQYRVMGPGKWQGAREAIFTQMERVDYPFATRPLGFKIEKDQKKSIWKYCFYFLILALLVQFIFR

Organism: Magallana gigas (NCBI:txid29159)

Foldseek 3Di:
DVQVVVCVVHNCVVLVNDDPDDPQLDDDDDDDCVVVCSVVPVDPDAADFPDDDPAWTQHPVRDIDGNDPDDDCPPDDADDDPPDDVVQWNQDLSATQAQLQWARLPDPDRQGTDALNADEPDDSPLRSVLSVLLNVCCVVFDDDHSVVSNVVSVVVQVVQPVRHDDDSVRHGYDYPVVSSQVSLVRQVLRQPLVVCCVVPVPLSLLCVVHDPDSLSSQCDGPNRDPCSSVCSVCVVVVVCVVVPPDDPPDDDPDPPPPPVVSVVVVVVSVVVVVVVVVD

Secondary structure (DSSP, 8-state):
-HHHHHTTTS-TTTTT---SS-TTSSPPP--SSHHHHHHTTSS-----EEEE-SS-EEETTS-EE----------------TTS-TTT---BTTB---BTTTB-TT-SS------S--EEES-HHHHHHHHHHHHTTTTTS-PPPHHHHHHHHHHHHHHHHHHS-SSTTSSSEEEHHHHHHHHHHHTT----HHHHHHH-HHHHHHHHHS---GGGGGSSSTT--TTHHHHHHSHHHHHHGGG-SS--SS---------HHHHHHHHHHHHHHHHHH--

InterPro domains:
  IPR000960 Flavin monooxygenase FMO [PIRSF000332] (2-278)
  IPR000960 Flavin monooxygenase FMO [PR00370] (42-59)
  IPR000960 Flavin monooxygenase FMO [PR00370] (61-88)
  IPR000960 Flavin monooxygenase FMO [PR00370] (109-126)
  IPR000960 Flavin monooxygenase FMO [PR00370] (126-139)
  IPR002257 Flavin monooxygenase (FMO) 5 [PR01125] (20-31)
  IPR002257 Flavin monooxygenase (FMO) 5 [PR01125] (90-98)
  IPR002257 Flavin monooxygenase (FMO) 5 [PR01125] (145-164)
  IPR002257 Flavin monooxygenase (FMO) 5 [PR01125] (164-175)
  IPR020946 Flavin monooxygenase-like [PF00743] (2-276)
  IPR036188 FAD/NAD(P)-binding domain superfamily [G3DSA:3.50.50.60] (42-74)
  IPR036188 FAD/NAD(P)-binding domain superfamily [G3DSA:3.50.50.60] (75-184)
  IPR036188 FAD/NAD(P)-binding domain superfamily [SSF51905] (18-230)
  IPR050346 Flavin-containing monooxygenases-like [PTHR23023] (3-246)

Radius of gyration: 24.45 Å; chains: 1; bounding box: 55×52×61 Å